Protein AF-0000000072273217 (afdb_homodimer)

Foldseek 3Di:
DPPPQPLVRLLVQLLVQQVVCLVVVHDDALCVSCVVSVHDSVVVCVNPVGDLRSCLCVLQVCLVVLVVQLCVQLVVDDALLVSLLSLLLSLLVVLLVDPCVSVVVVVVDPHDPVSVVSSVVSVVVSLVSNLVSLVRVVFPCSPVLSVVSVVLSVVSSVDDDDPVSSVVSSVVNSVSSVVRD/DPPDQPLVRLLVQLLVQQVVCLVVVHDGALCVSCVVSVHDSVVVCVNPVGDLRSCLCVLQVCLVVLVVQLCVQLVVDDALLVSLLSLLLSLLVVLLVDPCVSVVVVVVDPHDPVSVVSSVVSVVVSLVSNLVSLVRVVFPCSPVLSVVSVVLSVVSSVDPDDPVSSVVSSVVNSVSSVVRD

Secondary structure (DSSP, 8-state):
------HHHHHHHHHHHHHHHHHHTPPP-HHHHHHHHTS-HHHHTTT---HHHHHHHHHHTTHHHHHHHHHHHHHT-SSHHHHHHHHHHHHHHHHHHS--TTHHHHTTS---HHHHHHHHHHHHHHHHHHHHHHHHHT-TTHHHHHHHHHHHHHHHHTSPP-HHHHHHHHHHHHHHHHHT-/------HHHHHHHHHHHHHHHHHHTPPP-HHHHHHHHTS-HHHHTTT---HHHHHHHHHHTTHHHHHHHHHHHHHT-SSHHHHHHHHHHHHHHHHHHS--TTHHHHTTS---HHHHHHHHHHHHHHHHHHHHHHHHHT-TTHHHHHHHHHHHHHHHHTSPP-HHHHHHHHHHHHHHHHHT-

Organism: Corynebacterium diphtheriae (strain ATCC 700971 / NCTC 13129 / Biotype gravis) (NCBI:txid257309)

pLDDT: mean 91.71, std 9.84, range [43.28, 98.5]

InterPro domains:
  IPR009057 Homedomain-like superfamily [SSF46689] (4-74)

Radius of gyration: 24.14 Å; Cα contacts (8 Å, |Δi|>4): 331; chains: 2; bounding box: 71×62×54 Å

Solvent-accessible surface area (backbone atoms only — not comparable to full-atom values): 19964 Å² total; per-residue (Å²): 128,84,73,77,73,49,70,66,52,48,36,50,48,49,52,51,48,44,50,52,38,35,64,70,67,45,86,79,47,67,62,60,41,19,56,74,72,67,49,50,58,75,60,44,53,78,63,42,90,44,68,50,55,53,48,44,48,68,75,46,64,59,51,67,59,49,52,52,51,36,51,57,55,24,67,73,40,92,44,43,67,51,22,41,49,34,38,49,55,46,48,30,55,52,50,58,70,41,85,58,73,39,55,70,56,51,71,62,48,89,63,50,68,66,42,52,47,53,52,49,51,56,52,46,57,58,52,47,60,45,48,55,27,38,54,74,64,57,30,86,50,51,68,61,48,52,53,43,51,50,35,42,39,54,52,51,39,74,40,79,88,42,72,66,53,52,52,47,51,53,49,34,51,50,32,38,55,57,60,47,88,130,85,72,77,73,49,70,65,52,48,37,50,49,50,52,50,48,45,50,52,39,36,66,70,68,45,85,82,46,68,61,59,41,18,56,74,73,68,51,51,58,74,60,45,53,78,62,42,90,45,70,50,54,53,47,44,48,68,74,45,64,60,50,67,58,50,52,52,51,38,50,59,57,24,68,76,39,91,44,43,66,52,22,40,50,34,39,49,55,47,48,30,54,52,48,57,70,42,85,60,74,40,57,70,55,51,70,60,47,87,66,50,67,66,40,52,49,54,50,48,50,56,53,45,56,59,51,46,60,46,49,55,26,38,55,74,62,58,29,85,49,49,68,62,48,50,53,42,51,50,35,42,38,55,51,49,39,74,40,78,88,41,73,66,52,52,51,49,52,53,49,35,51,51,32,38,55,57,59,48,87

Structure (mmCIF, N/CA/C/O backbone):
data_AF-0000000072273217-model_v1
#
loop_
_entity.id
_entity.type
_entity.pdbx_description
1 polymer 'TetR-family transcriptional regulator'
#
loop_
_atom_site.group_PDB
_atom_site.id
_atom_site.type_symbol
_atom_site.label_atom_id
_atom_site.label_alt_id
_atom_site.label_comp_id
_atom_site.label_asym_id
_atom_site.label_entity_id
_atom_site.label_seq_id
_atom_site.pdbx_PDB_ins_code
_atom_site.Cartn_x
_atom_site.Cartn_y
_atom_site.Cartn_z
_atom_site.occupancy
_atom_site.B_iso_or_equiv
_atom_site.auth_seq_id
_atom_site.auth_comp_id
_atom_site.auth_asym_id
_atom_site.auth_atom_id
_atom_site.pdbx_PDB_model_num
ATOM 1 N N . MET A 1 1 ? 38.031 13.961 31.781 1 43.28 1 MET A N 1
ATOM 2 C CA . MET A 1 1 ? 37.656 14.898 30.719 1 43.28 1 MET A CA 1
ATOM 3 C C . MET A 1 1 ? 37 14.172 29.562 1 43.28 1 MET A C 1
ATOM 5 O O . MET A 1 1 ? 37.594 13.273 28.953 1 43.28 1 MET A O 1
ATOM 9 N N . SER A 1 2 ? 35.656 13.984 29.328 1 51.03 2 SER A N 1
ATOM 10 C CA . SER A 1 2 ? 34.969 13.086 28.406 1 51.03 2 SER A CA 1
ATOM 11 C C . SER A 1 2 ? 35.469 13.289 26.969 1 51.03 2 SER A C 1
ATOM 13 O O . SER A 1 2 ? 35.656 14.422 26.531 1 51.03 2 SER A O 1
ATOM 15 N N . GLN A 1 3 ? 36.344 12.531 26.406 1 53.66 3 GLN A N 1
ATOM 16 C CA . GLN A 1 3 ? 36.906 12.641 25.062 1 53.66 3 GLN A CA 1
ATOM 17 C C . GLN A 1 3 ? 35.875 13.203 24.094 1 53.66 3 GLN A C 1
ATOM 19 O O . GLN A 1 3 ? 34.719 12.805 24.109 1 53.66 3 GLN A O 1
ATOM 24 N N . PRO A 1 4 ? 36.25 14.305 23.5 1 61 4 PRO A N 1
ATOM 25 C CA . PRO A 1 4 ? 35.344 14.969 22.578 1 61 4 PRO A CA 1
ATOM 26 C C . PRO A 1 4 ? 34.781 14.023 21.531 1 61 4 PRO A C 1
ATOM 28 O O . PRO A 1 4 ? 35.469 13.102 21.078 1 61 4 PRO A O 1
ATOM 31 N N . GLU A 1 5 ? 33.562 13.812 21.531 1 74.31 5 GLU A N 1
ATOM 32 C CA . GLU A 1 5 ? 32.906 12.93 20.562 1 74.31 5 GLU A CA 1
ATOM 33 C C . GLU A 1 5 ? 33.312 13.281 19.125 1 74.31 5 GLU A C 1
ATOM 35 O O . GLU A 1 5 ? 33.312 14.461 18.766 1 74.31 5 GLU A O 1
ATOM 40 N N . SER A 1 6 ? 34 12.477 18.406 1 85.44 6 SER A N 1
ATOM 41 C CA . SER A 1 6 ? 34.344 12.617 16.984 1 85.44 6 SER A CA 1
ATOM 42 C C . SER A 1 6 ? 33.094 12.977 16.156 1 85.44 6 SER A C 1
ATOM 44 O O . SER A 1 6 ? 31.969 12.75 16.594 1 85.44 6 SER A O 1
ATOM 46 N N . PRO A 1 7 ? 33.344 13.766 15.117 1 89.06 7 PRO A N 1
ATOM 47 C CA . PRO A 1 7 ? 32.219 14.102 14.219 1 89.06 7 PRO A CA 1
ATOM 48 C C . PRO A 1 7 ? 31.391 12.883 13.828 1 89.06 7 PRO A C 1
ATOM 50 O O . PRO A 1 7 ? 30.172 12.977 13.719 1 89.06 7 PRO A O 1
ATOM 53 N N . GLU A 1 8 ? 32.062 11.852 13.68 1 90.38 8 GLU A N 1
ATOM 54 C CA . GLU A 1 8 ? 31.359 10.617 13.305 1 90.38 8 GLU A CA 1
ATOM 55 C C . GLU A 1 8 ? 30.469 10.125 14.438 1 90.38 8 GLU A C 1
ATOM 57 O O . GLU A 1 8 ? 29.375 9.617 14.195 1 90.38 8 GLU A O 1
ATOM 62 N N . GLN A 1 9 ? 30.922 10.289 15.523 1 91.31 9 GLN A N 1
ATOM 63 C CA . GLN A 1 9 ? 30.141 9.875 16.688 1 91.31 9 GLN A CA 1
ATOM 64 C C . GLN A 1 9 ? 28.891 10.742 16.844 1 91.31 9 GLN A C 1
ATOM 66 O O . GLN A 1 9 ? 27.812 10.234 17.172 1 91.31 9 GLN A O 1
ATOM 71 N N . ARG A 1 10 ? 29.078 11.953 16.578 1 92.94 10 ARG A N 1
ATOM 72 C CA . ARG A 1 10 ? 27.953 12.867 16.688 1 92.94 10 ARG A CA 1
ATOM 73 C C . ARG A 1 10 ? 26.906 12.562 15.625 1 92.94 10 ARG A C 1
ATOM 75 O O . ARG A 1 10 ? 25.703 12.555 15.906 1 92.94 10 ARG A O 1
ATOM 82 N N . ARG A 1 11 ? 27.438 12.367 14.453 1 95.75 11 ARG A N 1
ATOM 83 C CA . ARG A 1 11 ? 26.531 12.016 13.367 1 95.75 11 ARG A CA 1
ATOM 84 C C . ARG A 1 11 ? 25.75 10.75 13.703 1 95.75 11 ARG A C 1
ATOM 86 O O . ARG A 1 11 ? 24.531 10.688 13.5 1 95.75 11 ARG A O 1
ATOM 93 N N . THR A 1 12 ? 26.438 9.805 14.25 1 95.62 12 THR A N 1
ATOM 94 C CA . THR A 1 12 ? 25.812 8.547 14.641 1 95.62 12 THR A CA 1
ATOM 95 C C . THR A 1 12 ? 24.75 8.781 15.711 1 95.62 12 THR A C 1
ATOM 97 O O . THR A 1 12 ? 23.656 8.219 15.648 1 95.62 12 THR A O 1
ATOM 100 N N . ALA A 1 13 ? 25.047 9.594 16.594 1 96 13 ALA A N 1
ATOM 101 C CA . ALA A 1 13 ? 24.109 9.914 17.656 1 96 13 ALA A CA 1
ATOM 102 C C . ALA A 1 13 ? 22.859 10.609 17.109 1 96 13 ALA A C 1
ATOM 104 O O . ALA A 1 13 ? 21.75 10.328 17.531 1 96 13 ALA A O 1
ATOM 105 N N . ILE A 1 14 ? 23.109 11.469 16.203 1 97.25 14 ILE A N 1
ATOM 106 C CA . ILE A 1 14 ? 22.031 12.211 15.555 1 97.25 14 ILE A CA 1
ATOM 107 C C . ILE A 1 14 ? 21.094 11.242 14.828 1 97.25 14 ILE A C 1
ATOM 109 O O . ILE A 1 14 ? 19.875 11.289 15 1 97.25 14 ILE A O 1
ATOM 113 N N . LEU A 1 15 ? 21.641 10.383 14.086 1 96.38 15 LEU A N 1
ATOM 114 C CA . LEU A 1 15 ? 20.859 9.422 13.32 1 96.38 15 LEU A CA 1
ATOM 115 C C . LEU A 1 15 ? 20.125 8.461 14.242 1 96.38 15 LEU A C 1
ATOM 117 O O . LEU A 1 15 ? 18.953 8.133 13.992 1 96.38 15 LEU A O 1
ATOM 121 N N . ALA A 1 16 ? 20.781 8.07 15.297 1 95.81 16 ALA A N 1
ATOM 122 C CA . ALA A 1 16 ? 20.141 7.176 16.266 1 95.81 16 ALA A CA 1
ATOM 123 C C . ALA A 1 16 ? 18.969 7.859 16.953 1 95.81 16 ALA A C 1
ATOM 125 O O . ALA A 1 16 ? 17.922 7.246 17.141 1 95.81 16 ALA A O 1
ATOM 126 N N . THR A 1 17 ? 19.156 9.039 17.266 1 96.88 17 THR A N 1
ATOM 127 C CA . THR A 1 17 ? 18.094 9.828 17.891 1 96.88 17 THR A CA 1
ATOM 128 C C . THR A 1 17 ? 16.922 10.008 16.922 1 96.88 17 THR A C 1
ATOM 130 O O . THR A 1 17 ? 15.773 9.812 17.297 1 96.88 17 THR A O 1
ATOM 133 N N . ALA A 1 18 ? 17.25 10.43 15.695 1 94.5 18 ALA A N 1
ATOM 134 C CA . ALA A 1 18 ? 16.219 10.586 14.672 1 94.5 18 ALA A CA 1
ATOM 135 C C . ALA A 1 18 ? 15.414 9.305 14.5 1 94.5 18 ALA A C 1
ATOM 137 O O . ALA A 1 18 ? 14.18 9.336 14.414 1 94.5 18 ALA A O 1
ATOM 138 N N . GLU A 1 19 ? 16.047 8.211 14.469 1 91.62 19 GLU A N 1
ATOM 139 C CA . GLU A 1 19 ? 15.383 6.922 14.305 1 91.62 19 GLU A CA 1
ATOM 140 C C . GLU A 1 19 ? 14.453 6.625 15.477 1 91.62 19 GLU A C 1
ATOM 142 O O . GLU A 1 19 ? 13.344 6.125 15.281 1 91.62 19 GLU A O 1
ATOM 147 N N . ARG A 1 20 ? 14.914 6.891 16.641 1 91.88 20 ARG A N 1
ATOM 148 C CA . ARG A 1 20 ? 14.086 6.695 17.828 1 91.88 20 ARG A CA 1
ATOM 149 C C . ARG A 1 20 ? 12.82 7.535 17.75 1 91.88 20 ARG A C 1
ATOM 151 O O . ARG A 1 20 ? 11.727 7.055 18.062 1 91.88 20 ARG A O 1
ATOM 158 N N . ILE A 1 21 ? 12.969 8.742 17.328 1 90.69 21 ILE A N 1
ATOM 159 C CA . ILE A 1 21 ? 11.828 9.641 17.188 1 90.69 21 ILE A CA 1
ATOM 160 C C . ILE A 1 21 ? 10.844 9.086 16.156 1 90.69 21 ILE A C 1
ATOM 162 O O . ILE A 1 21 ? 9.641 9.023 16.422 1 90.69 21 ILE A O 1
ATOM 166 N N . LEU A 1 22 ? 11.367 8.68 15.094 1 87.44 22 LEU A N 1
ATOM 167 C CA . LEU A 1 22 ? 10.531 8.109 14.039 1 87.44 22 LEU A CA 1
ATOM 168 C C . LEU A 1 22 ? 9.789 6.875 14.547 1 87.44 22 LEU A C 1
ATOM 170 O O . LEU A 1 22 ? 8.594 6.711 14.273 1 87.44 22 LEU A O 1
ATOM 174 N N . ARG A 1 23 ? 10.398 6.09 15.297 1 85 23 ARG A N 1
ATOM 175 C CA . ARG A 1 23 ? 9.828 4.844 15.797 1 85 23 ARG A CA 1
ATOM 176 C C . ARG A 1 23 ? 8.734 5.117 16.828 1 85 23 ARG A C 1
ATOM 178 O O . ARG A 1 23 ? 7.82 4.309 17 1 85 23 ARG A O 1
ATOM 185 N N . SER A 1 24 ? 8.828 6.203 17.422 1 83.19 24 SER A N 1
ATOM 186 C CA . SER A 1 24 ? 7.824 6.562 18.406 1 83.19 24 SER A CA 1
ATOM 187 C C . SER A 1 24 ? 6.547 7.078 17.75 1 83.19 24 SER A C 1
ATOM 189 O O . SER A 1 24 ? 5.52 7.238 18.422 1 83.19 24 SER A O 1
ATOM 191 N N . GLY A 1 25 ? 6.676 7.367 16.469 1 78.06 25 GLY A N 1
ATOM 192 C CA . GLY A 1 25 ? 5.523 7.895 15.758 1 78.06 25 GLY A CA 1
ATOM 193 C C . GLY A 1 25 ? 5.402 9.406 15.859 1 78.06 25 GLY A C 1
ATOM 194 O O . GLY A 1 25 ? 4.449 9.992 15.344 1 78.06 25 GLY A O 1
ATOM 195 N N . SER A 1 26 ? 6.332 10.016 16.438 1 76.56 26 SER A N 1
ATOM 196 C CA . SER A 1 26 ? 6.336 11.469 16.578 1 76.56 26 SER A CA 1
ATOM 197 C C . SER A 1 26 ? 6.875 12.141 15.328 1 76.56 26 SER A C 1
ATOM 199 O O . SER A 1 26 ? 7.699 11.57 14.617 1 76.56 26 SER A O 1
ATOM 201 N N . PRO A 1 27 ? 6.324 13.281 15.062 1 80.12 27 PRO A N 1
ATOM 202 C CA . PRO A 1 27 ? 6.898 14.016 13.938 1 80.12 27 PRO A CA 1
ATOM 203 C C . PRO A 1 27 ? 8.391 14.305 14.117 1 80.12 27 PRO A C 1
ATOM 205 O O . PRO A 1 27 ? 8.812 14.75 15.188 1 80.12 27 PRO A O 1
ATOM 208 N N . LEU A 1 28 ? 9.047 14.016 13.117 1 90.06 28 LEU A N 1
ATOM 209 C CA . LEU A 1 28 ? 10.477 14.273 13.125 1 90.06 28 LEU A CA 1
ATOM 210 C C . LEU A 1 28 ? 10.773 15.695 12.664 1 90.06 28 LEU A C 1
ATOM 212 O O . LEU A 1 28 ? 10.375 16.094 11.57 1 90.06 28 LEU A O 1
ATOM 216 N N . THR A 1 29 ? 11.445 16.484 13.539 1 91.25 29 THR A N 1
ATOM 217 C CA . THR A 1 29 ? 11.961 17.781 13.164 1 91.25 29 THR A CA 1
ATOM 218 C C . THR A 1 29 ? 13.43 17.922 13.57 1 91.25 29 THR A C 1
ATOM 220 O O . THR A 1 29 ? 13.891 17.25 14.5 1 91.25 29 THR A O 1
ATOM 223 N N . LEU A 1 30 ? 14.07 18.828 12.828 1 94.81 30 LEU A N 1
ATOM 224 C CA . LEU A 1 30 ? 15.477 19.062 13.156 1 94.81 30 LEU A CA 1
ATOM 225 C C . LEU A 1 30 ? 15.617 19.641 14.555 1 94.81 30 LEU A C 1
ATOM 227 O O . LEU A 1 30 ? 16.578 19.328 15.266 1 94.81 30 LEU A O 1
ATOM 231 N N . GLY A 1 31 ? 14.711 20.438 14.898 1 95.69 31 GLY A N 1
ATOM 232 C CA . GLY A 1 31 ? 14.719 21.016 16.234 1 95.69 31 GLY A CA 1
ATOM 233 C C . GLY A 1 31 ? 14.617 19.969 17.328 1 95.69 31 GLY A C 1
ATOM 234 O O . GLY A 1 31 ? 15.359 20.016 18.312 1 95.69 31 GLY A O 1
ATOM 235 N N . LYS A 1 32 ? 13.75 19.031 17.188 1 95.75 32 LYS A N 1
ATOM 236 C CA . LYS A 1 32 ? 13.555 17.969 18.172 1 95.75 32 LYS A CA 1
ATOM 237 C C . LYS A 1 32 ? 14.797 17.078 18.266 1 95.75 32 LYS A C 1
ATOM 239 O O . LYS A 1 32 ? 15.203 16.688 19.359 1 95.75 32 LYS A O 1
ATOM 244 N N . VAL A 1 33 ? 15.375 16.797 17.172 1 97.12 33 VAL A N 1
ATOM 245 C CA . VAL A 1 33 ? 16.578 15.969 17.141 1 97.12 33 VAL A CA 1
ATOM 246 C C . VAL A 1 33 ? 17.719 16.688 17.875 1 97.12 33 VAL A C 1
ATOM 248 O O . VAL A 1 33 ? 18.375 16.094 18.734 1 97.12 33 VAL A O 1
ATOM 251 N N . ALA A 1 34 ? 17.938 17.938 17.547 1 97.31 34 ALA A N 1
ATOM 252 C CA . ALA A 1 34 ? 19 18.734 18.172 1 97.31 34 ALA A CA 1
ATOM 253 C C . ALA A 1 34 ? 18.828 18.781 19.688 1 97.31 34 ALA A C 1
ATOM 255 O O . ALA A 1 34 ? 19.781 18.562 20.438 1 97.31 34 ALA A O 1
ATOM 256 N N . GLN A 1 35 ? 17.641 18.984 20.078 1 96.94 35 GLN A N 1
ATOM 257 C CA . GLN A 1 35 ? 17.312 19.062 21.5 1 96.94 35 GLN A CA 1
ATOM 258 C C . GLN A 1 35 ? 17.641 17.75 22.219 1 96.94 35 GLN A C 1
ATOM 260 O O . GLN A 1 35 ? 18.266 17.766 23.281 1 96.94 35 GLN A O 1
ATOM 265 N N . GLU A 1 36 ? 17.328 16.703 21.703 1 96.25 36 GLU A N 1
ATOM 266 C CA . GLU A 1 36 ? 17.516 15.398 22.344 1 96.25 36 GLU A CA 1
ATOM 267 C C . GLU A 1 36 ? 18.984 15.008 22.359 1 96.25 36 GLU A C 1
ATOM 269 O O . GLU A 1 36 ? 19.438 14.32 23.281 1 96.25 36 GLU A O 1
ATOM 274 N N . VAL A 1 37 ? 19.672 15.344 21.312 1 96 37 VAL A N 1
ATOM 275 C CA . VAL A 1 37 ? 21.109 15.055 21.25 1 96 37 VAL A CA 1
ATOM 276 C C . VAL A 1 37 ? 21.859 16 22.172 1 96 37 VAL A C 1
ATOM 278 O O . VAL A 1 37 ? 22.953 15.672 22.656 1 96 37 VAL A O 1
ATOM 281 N N . GLY A 1 38 ? 21.344 17.156 22.406 1 96.19 38 GLY A N 1
ATOM 282 C CA . GLY A 1 38 ? 21.953 18.141 23.297 1 96.19 38 GLY A CA 1
ATOM 283 C C . GLY A 1 38 ? 22.844 19.125 22.562 1 96.19 38 GLY A C 1
ATOM 284 O O . GLY A 1 38 ? 23.906 19.516 23.062 1 96.19 38 GLY A O 1
ATOM 285 N N . ILE A 1 39 ? 22.484 19.484 21.391 1 96 39 ILE A N 1
ATOM 286 C CA . ILE A 1 39 ? 23.234 20.469 20.625 1 96 39 ILE A CA 1
ATOM 287 C C . ILE A 1 39 ? 22.266 21.484 20.016 1 96 39 ILE A C 1
ATOM 289 O O . ILE A 1 39 ? 21.047 21.328 20.125 1 96 39 ILE A O 1
ATOM 293 N N . SER A 1 40 ? 22.859 22.578 19.453 1 95.44 40 SER A N 1
ATOM 294 C CA . SER A 1 40 ? 22.031 23.562 18.781 1 95.44 40 SER A CA 1
ATOM 295 C C . SER A 1 40 ? 21.625 23.094 17.391 1 95.44 40 SER A C 1
ATOM 297 O O . SER A 1 40 ? 22.297 22.234 16.797 1 95.44 40 SER A O 1
ATOM 299 N N . ARG A 1 41 ? 20.531 23.609 16.906 1 94.69 41 ARG A N 1
ATOM 300 C CA . ARG A 1 41 ? 20.141 23.344 15.523 1 94.69 41 ARG A CA 1
ATOM 301 C C . ARG A 1 41 ? 21.234 23.734 14.539 1 94.69 41 ARG A C 1
ATOM 303 O O . ARG A 1 41 ? 21.484 23.031 13.555 1 94.69 41 ARG A O 1
ATOM 310 N N . THR A 1 42 ? 21.891 24.828 14.82 1 95.06 42 THR A N 1
ATOM 311 C CA . THR A 1 42 ? 22.969 25.312 13.977 1 95.06 42 THR A CA 1
ATOM 312 C C . THR A 1 42 ? 24.109 24.312 13.93 1 95.06 42 THR A C 1
ATOM 314 O O . THR A 1 42 ? 24.641 23.984 12.859 1 95.06 42 THR A O 1
ATOM 317 N N . ALA A 1 43 ? 24.453 23.781 15.023 1 95.25 43 ALA A N 1
ATOM 318 C CA . ALA A 1 43 ? 25.516 22.797 15.117 1 95.25 43 ALA A CA 1
ATOM 319 C C . ALA A 1 43 ? 25.141 21.516 14.391 1 95.25 43 ALA A C 1
ATOM 321 O O . ALA A 1 43 ? 25.984 20.828 13.828 1 95.25 43 ALA A O 1
ATOM 322 N N . LEU A 1 44 ? 23.828 21.156 14.422 1 96.56 44 LEU A N 1
ATOM 323 C CA . LEU A 1 44 ? 23.344 19.938 13.789 1 96.56 44 LEU A CA 1
ATOM 324 C C . LEU A 1 44 ? 23.672 19.922 12.297 1 96.56 44 LEU A C 1
ATOM 326 O O . LEU A 1 44 ? 24.031 18.875 11.742 1 96.56 44 LEU A O 1
ATOM 330 N N . TYR A 1 45 ? 23.75 21.062 11.734 1 95.81 45 TYR A N 1
ATOM 331 C CA . TYR A 1 45 ? 23.953 21.203 10.297 1 95.81 45 TYR A CA 1
ATOM 332 C C . TYR A 1 45 ? 25.406 20.922 9.938 1 95.81 45 TYR A C 1
ATOM 334 O O . TYR A 1 45 ? 25.734 20.734 8.758 1 95.81 45 TYR A O 1
ATOM 342 N N . ARG A 1 46 ? 26.234 20.828 10.867 1 95.81 46 ARG A N 1
ATOM 343 C CA . ARG A 1 46 ? 27.609 20.438 10.633 1 95.81 46 ARG A CA 1
ATOM 344 C C . ARG A 1 46 ? 27.719 18.938 10.383 1 95.81 46 ARG A C 1
ATOM 346 O O . ARG A 1 46 ? 28.703 18.469 9.805 1 95.81 46 ARG A O 1
ATOM 353 N N . TYR A 1 47 ? 26.688 18.281 10.812 1 96.31 47 TYR A N 1
ATOM 354 C CA . TYR A 1 47 ? 26.781 16.828 10.781 1 96.31 47 TYR A CA 1
ATOM 355 C C . TYR A 1 47 ? 25.812 16.234 9.781 1 96.31 47 TYR A C 1
ATOM 357 O O . TYR A 1 47 ? 26.031 15.133 9.258 1 96.31 47 TYR A O 1
ATOM 365 N N . VAL A 1 48 ? 24.688 16.891 9.562 1 96.62 48 VAL A N 1
ATOM 366 C CA . VAL A 1 48 ? 23.672 16.453 8.609 1 96.62 48 VAL A CA 1
ATOM 367 C C . VAL A 1 48 ? 23.125 17.656 7.844 1 96.62 48 VAL A C 1
ATOM 369 O O . VAL A 1 48 ? 22.969 18.734 8.406 1 96.62 48 VAL A O 1
ATOM 372 N N . SER A 1 49 ? 22.75 17.453 6.648 1 95.56 49 SER A N 1
ATOM 373 C CA . SER A 1 49 ? 22.344 18.547 5.773 1 95.56 49 SER A CA 1
ATOM 374 C C . SER A 1 49 ? 20.859 18.844 5.914 1 95.56 49 SER A C 1
ATOM 376 O O . SER A 1 49 ? 20.359 19.828 5.352 1 95.56 49 SER A O 1
ATOM 378 N N . GLY A 1 50 ? 20.125 17.953 6.668 1 94.75 50 GLY A N 1
ATOM 379 C CA . GLY A 1 50 ? 18.703 18.188 6.84 1 94.75 50 GLY A CA 1
ATOM 380 C C . GLY A 1 50 ? 17.906 16.906 6.98 1 94.75 50 GLY A C 1
ATOM 381 O O . GLY A 1 50 ? 18.469 15.82 7.113 1 94.75 50 GLY A O 1
ATOM 382 N N . ILE A 1 51 ? 16.656 17.125 6.887 1 93.38 51 ILE A N 1
ATOM 383 C CA . ILE A 1 51 ? 15.742 16 7.098 1 93.38 51 ILE A CA 1
ATOM 384 C C . ILE A 1 51 ? 15.914 14.977 5.977 1 93.38 51 ILE A C 1
ATOM 386 O O . ILE A 1 51 ? 15.898 13.773 6.227 1 93.38 51 ILE A O 1
ATOM 390 N N . ASP A 1 52 ? 16.094 15.414 4.754 1 94.5 52 ASP A N 1
ATOM 391 C CA . ASP A 1 52 ? 16.25 14.508 3.619 1 94.5 52 ASP A CA 1
ATOM 392 C C . ASP A 1 52 ? 17.438 13.562 3.832 1 94.5 52 ASP A C 1
ATOM 394 O O . ASP A 1 52 ? 17.297 12.352 3.633 1 94.5 52 ASP A O 1
ATOM 398 N N . GLU A 1 53 ? 18.438 14.086 4.184 1 95.56 53 GLU A N 1
ATOM 399 C CA . GLU A 1 53 ? 19.625 13.258 4.375 1 95.56 53 GLU A CA 1
ATOM 400 C C . GLU A 1 53 ? 19.422 12.242 5.5 1 95.56 53 GLU A C 1
ATOM 402 O O . GLU A 1 53 ? 19.828 11.086 5.379 1 95.56 53 GLU A O 1
ATOM 407 N N . ILE A 1 54 ? 18.844 12.734 6.555 1 95 54 ILE A N 1
ATOM 408 C CA . ILE A 1 54 ? 18.578 11.852 7.688 1 95 54 ILE A CA 1
ATOM 409 C C . ILE A 1 54 ? 17.703 10.688 7.242 1 95 54 ILE A C 1
ATOM 411 O O . ILE A 1 54 ? 18.031 9.523 7.473 1 95 54 ILE A O 1
ATOM 415 N N . ILE A 1 55 ? 16.656 10.977 6.555 1 92.56 55 ILE A N 1
ATOM 416 C CA . ILE A 1 55 ? 15.68 9.969 6.152 1 92.56 55 ILE A CA 1
ATOM 417 C C . ILE A 1 55 ? 16.297 9.031 5.117 1 92.56 55 ILE A C 1
ATOM 419 O O . ILE A 1 55 ? 16.141 7.812 5.211 1 92.56 55 ILE A O 1
ATOM 423 N N . GLU A 1 56 ? 16.922 9.594 4.145 1 93.19 56 GLU A N 1
ATOM 424 C CA . GLU A 1 56 ? 17.562 8.766 3.129 1 93.19 56 GLU A CA 1
ATOM 425 C C . GLU A 1 56 ? 18.531 7.773 3.762 1 93.19 56 GLU A C 1
ATOM 427 O O . GLU A 1 56 ? 18.562 6.598 3.395 1 93.19 56 GLU A O 1
ATOM 432 N N . THR A 1 57 ? 19.281 8.266 4.703 1 93.56 57 THR A N 1
ATOM 433 C CA . THR A 1 57 ? 20.266 7.426 5.375 1 93.56 57 THR A CA 1
ATOM 434 C C . THR A 1 57 ? 19.578 6.305 6.152 1 93.56 57 THR A C 1
ATOM 436 O O . THR A 1 57 ? 19.922 5.133 6 1 93.56 57 THR A O 1
ATOM 439 N N . LEU A 1 58 ? 18.609 6.645 6.926 1 91.44 58 LEU A N 1
ATOM 440 C CA . LEU A 1 58 ? 17.922 5.664 7.762 1 91.44 58 LEU A CA 1
ATOM 441 C C . LEU A 1 58 ? 17.141 4.676 6.902 1 91.44 58 LEU A C 1
ATOM 443 O O . LEU A 1 58 ? 17.125 3.477 7.195 1 91.44 58 LEU A O 1
ATOM 447 N N . ALA A 1 59 ? 16.531 5.133 5.82 1 89.38 59 ALA A N 1
ATOM 448 C CA . ALA A 1 59 ? 15.664 4.312 4.984 1 89.38 59 ALA A CA 1
ATOM 449 C C . ALA A 1 59 ? 16.469 3.344 4.129 1 89.38 59 ALA A C 1
ATOM 451 O O . ALA A 1 59 ? 15.945 2.324 3.674 1 89.38 59 ALA A O 1
ATOM 452 N N . THR A 1 60 ? 17.75 3.631 3.906 1 90.94 60 THR A N 1
ATOM 453 C CA . THR A 1 60 ? 18.484 2.828 2.943 1 90.94 60 THR A CA 1
ATOM 454 C C . THR A 1 60 ? 19.625 2.076 3.633 1 90.94 60 THR A C 1
ATOM 456 O O . THR A 1 60 ? 20.328 1.279 3.002 1 90.94 60 THR A O 1
ATOM 459 N N . LYS A 1 61 ? 19.797 2.258 4.852 1 89.62 61 LYS A N 1
ATOM 460 C CA . LYS A 1 61 ? 20.984 1.786 5.555 1 89.62 61 LYS A CA 1
ATOM 461 C C . LYS A 1 61 ? 21.078 0.264 5.516 1 89.62 61 LYS A C 1
ATOM 463 O O . LYS A 1 61 ? 22.188 -0.295 5.504 1 89.62 61 LYS A O 1
ATOM 468 N N . ASP A 1 62 ? 20.031 -0.471 5.438 1 90.38 62 ASP A N 1
ATOM 469 C CA . ASP A 1 62 ? 20.062 -1.928 5.539 1 90.38 62 ASP A CA 1
ATOM 470 C C . ASP A 1 62 ? 20.078 -2.572 4.156 1 90.38 62 ASP A C 1
ATOM 472 O O . ASP A 1 62 ? 20.266 -3.785 4.031 1 90.38 62 ASP A O 1
ATOM 476 N N . PHE A 1 63 ? 19.984 -1.865 3.053 1 92.31 63 PHE A N 1
ATOM 477 C CA . PHE A 1 63 ? 19.781 -2.422 1.72 1 92.31 63 PHE A CA 1
ATOM 478 C C . PHE A 1 63 ? 21.016 -3.188 1.265 1 92.31 63 PHE A C 1
ATOM 480 O O . PHE A 1 63 ? 20.906 -4.258 0.665 1 92.31 63 PHE A O 1
ATOM 487 N N . PRO A 1 64 ? 22.25 -2.693 1.613 1 93.75 64 PRO A N 1
ATOM 488 C CA . PRO A 1 64 ? 23.422 -3.484 1.21 1 93.75 64 PRO A CA 1
ATOM 489 C C . PRO A 1 64 ? 23.422 -4.883 1.822 1 93.75 64 PRO A C 1
ATOM 491 O O . PRO A 1 64 ? 23.703 -5.863 1.128 1 93.75 64 PRO A O 1
ATOM 494 N N . HIS A 1 65 ? 23.141 -4.957 3.031 1 93.75 65 HIS A N 1
ATOM 495 C CA . HIS A 1 65 ? 23.016 -6.258 3.686 1 93.75 65 HIS A CA 1
ATOM 496 C C . HIS A 1 65 ? 21.891 -7.078 3.084 1 93.75 65 HIS A C 1
ATOM 498 O O . HIS A 1 65 ? 22.031 -8.281 2.867 1 93.75 65 HIS A O 1
ATOM 504 N N . TRP A 1 66 ? 20.766 -6.469 2.77 1 94.56 66 TRP A N 1
ATOM 505 C CA . TRP A 1 66 ? 19.625 -7.133 2.158 1 94.56 66 TRP A CA 1
ATOM 506 C C . TRP A 1 66 ? 20.016 -7.77 0.827 1 94.56 66 TRP A C 1
ATOM 508 O O . TRP A 1 66 ? 19.719 -8.945 0.584 1 94.56 66 TRP A O 1
ATOM 518 N N . LEU A 1 67 ? 20.719 -7.016 0.063 1 96.62 67 LEU A N 1
ATOM 519 C CA . LEU A 1 67 ? 21.109 -7.496 -1.255 1 96.62 67 LEU A CA 1
ATOM 520 C C . LEU A 1 67 ? 22.062 -8.688 -1.135 1 96.62 67 LEU A C 1
ATOM 522 O O . LEU A 1 67 ? 21.922 -9.672 -1.862 1 96.62 67 LEU A O 1
ATOM 526 N N . THR A 1 68 ? 22.953 -8.547 -0.165 1 97.12 68 THR A N 1
ATOM 527 C CA . THR A 1 68 ? 23.906 -9.633 0.054 1 97.12 68 THR A CA 1
ATOM 528 C C . THR A 1 68 ? 23.172 -10.906 0.496 1 97.12 68 THR A C 1
ATOM 530 O O . THR A 1 68 ? 23.453 -11.992 -0.007 1 97.12 68 THR A O 1
ATOM 533 N N . SER A 1 69 ? 22.234 -10.734 1.376 1 97.06 69 SER A N 1
ATOM 534 C CA . SER A 1 69 ? 21.469 -11.867 1.863 1 97.06 69 SER A CA 1
ATOM 535 C C . SER A 1 69 ? 20.641 -12.5 0.741 1 97.06 69 SER A C 1
ATOM 537 O O . SER A 1 69 ? 20.609 -13.727 0.606 1 97.06 69 SER A O 1
ATOM 539 N N . LEU A 1 70 ? 20.031 -11.727 -0.095 1 97.81 70 LEU A N 1
ATOM 540 C CA . LEU A 1 70 ? 19.234 -12.211 -1.219 1 97.81 70 LEU A CA 1
ATOM 541 C C . LEU A 1 70 ? 20.109 -13 -2.199 1 97.81 70 LEU A C 1
ATOM 543 O O . LEU A 1 70 ? 19.734 -14.109 -2.6 1 97.81 70 LEU A O 1
ATOM 547 N N . ARG A 1 71 ? 21.234 -12.445 -2.51 1 97.88 71 ARG A N 1
ATOM 548 C CA . ARG A 1 71 ? 22.125 -13.109 -3.459 1 97.88 71 ARG A CA 1
ATOM 549 C C . ARG A 1 71 ? 22.594 -14.461 -2.924 1 97.88 71 ARG A C 1
ATOM 551 O O . ARG A 1 71 ? 22.641 -15.445 -3.67 1 97.88 71 ARG A O 1
ATOM 558 N N . SER A 1 72 ? 22.906 -14.438 -1.67 1 97.75 72 SER A N 1
ATOM 559 C CA . SER A 1 72 ? 23.328 -15.688 -1.043 1 97.75 72 SER A CA 1
ATOM 560 C C . SER A 1 72 ? 22.234 -16.734 -1.067 1 97.75 72 SER A C 1
ATOM 562 O O . SER A 1 72 ? 22.469 -17.891 -1.434 1 97.75 72 SER A O 1
ATOM 564 N N . ALA A 1 73 ? 21.016 -16.391 -0.719 1 97.56 73 ALA A N 1
ATOM 565 C CA . ALA A 1 73 ? 19.875 -17.297 -0.696 1 97.56 73 ALA A CA 1
ATOM 566 C C . ALA A 1 73 ? 19.562 -17.812 -2.096 1 97.56 73 ALA A C 1
ATOM 568 O O . ALA A 1 73 ? 19.234 -18.984 -2.271 1 97.56 73 ALA A O 1
ATOM 569 N N . MET A 1 74 ? 19.688 -16.984 -3.098 1 97.81 74 MET A N 1
ATOM 570 C CA . MET A 1 74 ? 19.344 -17.312 -4.477 1 97.81 74 MET A CA 1
ATOM 571 C C . MET A 1 74 ? 20.406 -18.203 -5.109 1 97.81 74 MET A C 1
ATOM 573 O O . MET A 1 74 ? 20.109 -19.062 -5.938 1 97.81 74 MET A O 1
ATOM 577 N N . ALA A 1 75 ? 21.656 -18 -4.727 1 95.88 75 ALA A N 1
ATOM 578 C CA . ALA A 1 75 ? 22.781 -18.719 -5.312 1 95.88 75 ALA A CA 1
ATOM 579 C C . ALA A 1 75 ? 22.656 -20.219 -5.094 1 95.88 75 ALA A C 1
ATOM 581 O O . ALA A 1 75 ? 23.141 -21.016 -5.898 1 95.88 75 ALA A O 1
ATOM 582 N N . ALA A 1 76 ? 21.922 -20.594 -4.184 1 90.94 76 ALA A N 1
ATOM 583 C CA . ALA A 1 76 ? 21.812 -22 -3.803 1 90.94 76 ALA A CA 1
ATOM 584 C C . ALA A 1 76 ? 20.797 -22.719 -4.676 1 90.94 76 ALA A C 1
ATOM 586 O O . ALA A 1 76 ? 20.766 -23.953 -4.723 1 90.94 76 ALA A O 1
ATOM 587 N N . ALA A 1 77 ? 19.984 -22.062 -5.395 1 96.31 77 ALA A N 1
ATOM 588 C CA . ALA A 1 77 ? 18.891 -22.656 -6.148 1 96.31 77 ALA A CA 1
ATOM 589 C C . ALA A 1 77 ? 19.297 -22.953 -7.586 1 96.31 77 ALA A C 1
ATOM 591 O O . ALA A 1 77 ? 19.96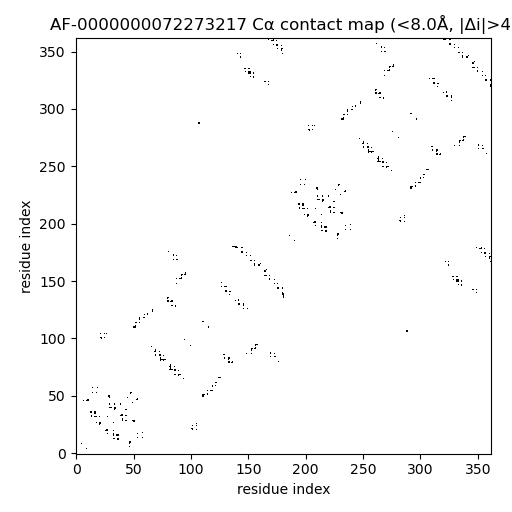9 -22.125 -8.219 1 96.31 77 ALA A O 1
ATOM 592 N N . PRO A 1 78 ? 18.922 -24.016 -8.188 1 96.12 78 PRO A N 1
ATOM 593 C CA . PRO A 1 78 ? 19.453 -24.469 -9.477 1 96.12 78 PRO A CA 1
ATOM 594 C C . PRO A 1 78 ? 18.688 -23.891 -10.672 1 96.12 78 PRO A C 1
ATOM 596 O O . PRO A 1 78 ? 19.203 -23.859 -11.789 1 96.12 78 PRO A O 1
ATOM 599 N N . THR A 1 79 ? 17.422 -23.562 -10.555 1 97.5 79 THR A N 1
ATOM 600 C CA . THR A 1 79 ? 16.625 -23.109 -11.688 1 97.5 79 THR A CA 1
ATOM 601 C C . THR A 1 79 ? 16.172 -21.656 -11.469 1 97.5 79 THR A C 1
ATOM 603 O O . THR A 1 79 ? 16.094 -21.188 -10.336 1 97.5 79 THR A O 1
ATOM 606 N N . PRO A 1 80 ? 15.883 -20.984 -12.508 1 97.44 80 PRO A N 1
ATOM 607 C CA . PRO A 1 80 ? 15.406 -19.609 -12.383 1 97.44 80 PRO A CA 1
ATOM 608 C C . PRO A 1 80 ? 14.148 -19.484 -11.523 1 97.44 80 PRO A C 1
ATOM 610 O O . PRO A 1 80 ? 14.031 -18.562 -10.727 1 97.44 80 PRO A O 1
ATOM 613 N N . LYS A 1 81 ? 13.25 -20.406 -11.664 1 97.56 81 LYS A N 1
ATOM 614 C CA . LYS A 1 81 ? 12.031 -20.375 -10.859 1 97.56 81 LYS A CA 1
ATOM 615 C C . LYS A 1 81 ? 12.352 -20.516 -9.375 1 97.56 81 LYS A C 1
ATOM 617 O O . LYS A 1 81 ? 11.812 -19.766 -8.547 1 97.56 81 LYS A O 1
ATOM 622 N N . GLN A 1 82 ? 13.188 -21.438 -9.094 1 97.88 82 GLN A N 1
ATOM 623 C CA . GLN A 1 82 ? 13.562 -21.656 -7.695 1 97.88 82 GLN A CA 1
ATOM 624 C C . GLN A 1 82 ? 14.297 -20.438 -7.137 1 97.88 82 GLN A C 1
ATOM 626 O O . GLN A 1 82 ? 14.109 -20.078 -5.973 1 97.88 82 GLN A O 1
ATOM 631 N N . ARG A 1 83 ? 15.109 -19.797 -7.941 1 98.44 83 ARG A N 1
ATOM 632 C CA . ARG A 1 83 ? 15.789 -18.594 -7.5 1 98.44 83 ARG A CA 1
ATOM 633 C C . ARG A 1 83 ? 14.797 -17.453 -7.266 1 98.44 83 ARG A C 1
ATOM 635 O O . ARG A 1 83 ? 14.922 -16.703 -6.293 1 98.44 83 ARG A O 1
ATOM 642 N N . ALA A 1 84 ? 13.812 -17.344 -8.133 1 98.19 84 ALA A N 1
ATOM 643 C CA . ALA A 1 84 ? 12.766 -16.344 -7.934 1 98.19 84 ALA A CA 1
ATOM 644 C C . ALA A 1 84 ? 12.016 -16.594 -6.629 1 98.19 84 ALA A C 1
ATOM 646 O O . ALA A 1 84 ? 11.719 -15.648 -5.89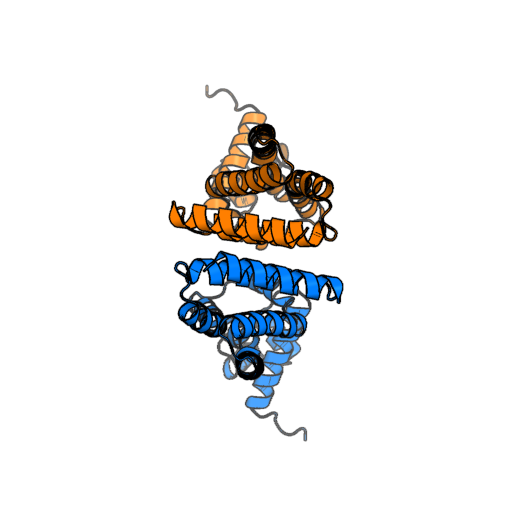1 1 98.19 84 ALA A O 1
ATOM 647 N N . LEU A 1 85 ? 11.742 -17.797 -6.363 1 98.19 85 LEU A N 1
ATOM 648 C CA . LEU A 1 85 ? 11.055 -18.156 -5.125 1 98.19 85 LEU A CA 1
ATOM 649 C C . LEU A 1 85 ? 11.938 -17.859 -3.914 1 98.19 85 LEU A C 1
ATOM 651 O O . LEU A 1 85 ? 11.453 -17.344 -2.898 1 98.19 85 LEU A O 1
ATOM 655 N N . CYS A 1 86 ? 13.188 -18.141 -4.016 1 98.25 86 CYS A N 1
ATOM 656 C CA . CYS A 1 86 ? 14.125 -17.828 -2.945 1 98.25 86 CYS A CA 1
ATOM 657 C C . CYS A 1 86 ? 14.188 -16.328 -2.682 1 98.25 86 CYS A C 1
ATOM 659 O O . CYS A 1 86 ? 14.258 -15.898 -1.53 1 98.25 86 CYS A O 1
ATOM 661 N N . TRP A 1 87 ? 14.188 -15.594 -3.75 1 98.5 87 TRP A N 1
ATOM 662 C CA . TRP A 1 87 ? 14.109 -14.141 -3.617 1 98.5 87 TRP A CA 1
ATOM 663 C C . TRP A 1 87 ? 12.914 -13.734 -2.756 1 98.5 87 TRP A C 1
ATOM 665 O O . TRP A 1 87 ? 13.07 -12.961 -1.804 1 98.5 87 TRP A O 1
ATOM 675 N N . ALA A 1 88 ? 1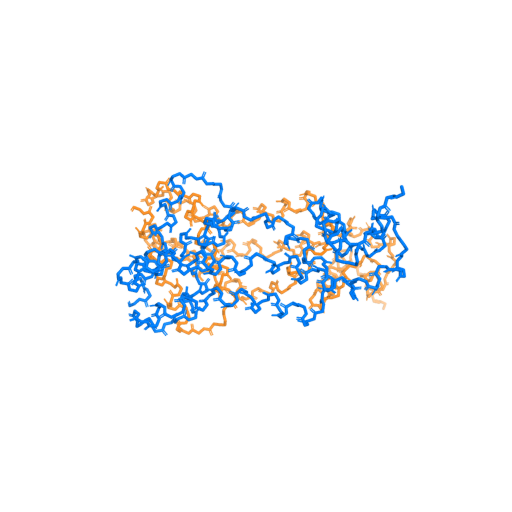1.781 -14.242 -3.039 1 98.38 88 ALA A N 1
ATOM 676 C CA . ALA A 1 88 ? 10.555 -13.875 -2.338 1 98.38 88 ALA A CA 1
ATOM 677 C C . ALA A 1 88 ? 10.617 -14.289 -0.869 1 98.38 88 ALA A C 1
ATOM 679 O O . ALA A 1 88 ? 10.336 -13.477 0.019 1 98.38 88 ALA A O 1
ATOM 680 N N . ILE A 1 89 ? 11.016 -15.469 -0.629 1 97.62 89 ILE A N 1
ATOM 681 C CA . ILE A 1 89 ? 11.055 -16.016 0.722 1 97.62 89 ILE A CA 1
ATOM 682 C C . ILE A 1 89 ? 12.039 -15.227 1.573 1 97.62 89 ILE A C 1
ATOM 684 O O . ILE A 1 89 ? 11.727 -14.82 2.695 1 97.62 89 ILE A O 1
ATOM 688 N N . GLU A 1 90 ? 13.203 -14.961 0.989 1 97.31 90 GLU A N 1
ATOM 689 C CA . GLU A 1 90 ? 14.211 -14.188 1.708 1 97.31 90 GLU A CA 1
ATOM 690 C C . GLU A 1 90 ? 13.758 -12.742 1.911 1 97.31 90 GLU A C 1
ATOM 692 O O . GLU A 1 90 ? 14.039 -12.141 2.953 1 97.31 90 GLU A O 1
ATOM 697 N N . SER A 1 91 ? 13.109 -12.172 0.946 1 96.69 91 SER A N 1
ATOM 698 C CA . SER A 1 91 ? 12.578 -10.82 1.083 1 96.69 91 SER A CA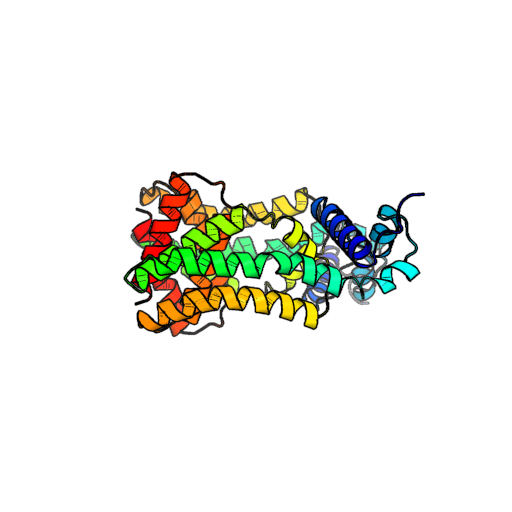 1
ATOM 699 C C . SER A 1 91 ? 11.578 -10.734 2.232 1 96.69 91 SER A C 1
ATOM 701 O O . SER A 1 91 ? 11.602 -9.773 3.006 1 96.69 91 SER A O 1
ATOM 703 N N . ILE A 1 92 ? 10.703 -11.695 2.342 1 96.62 92 ILE A N 1
ATOM 704 C CA . ILE A 1 92 ? 9.719 -11.734 3.42 1 96.62 92 ILE A CA 1
ATOM 705 C C . ILE A 1 92 ? 10.438 -11.82 4.766 1 96.62 92 ILE A C 1
ATOM 707 O O . ILE A 1 92 ? 10.117 -11.062 5.691 1 96.62 92 ILE A O 1
ATOM 711 N N . LYS A 1 93 ? 11.359 -12.719 4.836 1 95.62 93 LYS A N 1
ATOM 712 C CA . LYS A 1 93 ? 12.141 -12.898 6.059 1 95.62 93 LYS A CA 1
ATOM 713 C C . LYS A 1 93 ? 12.812 -11.594 6.473 1 95.62 93 LYS A C 1
ATOM 715 O O . LYS A 1 93 ? 12.672 -11.148 7.613 1 95.62 93 LYS A O 1
ATOM 720 N N . LEU A 1 94 ? 13.531 -10.961 5.578 1 94.25 94 LEU A N 1
ATOM 721 C CA . LEU A 1 94 ? 14.25 -9.719 5.848 1 94.25 94 LEU A CA 1
ATOM 722 C C . LEU A 1 94 ? 13.281 -8.594 6.18 1 94.25 94 LEU A C 1
ATOM 724 O O . LEU A 1 94 ? 13.539 -7.785 7.078 1 94.25 94 LEU A O 1
ATOM 728 N N . GLY A 1 95 ? 12.219 -8.508 5.43 1 92.31 95 GLY A N 1
ATOM 729 C CA . GLY A 1 95 ? 11.203 -7.496 5.688 1 92.31 95 GLY A CA 1
ATOM 730 C C . GLY A 1 95 ? 10.609 -7.59 7.082 1 92.31 95 GLY A C 1
ATOM 731 O O . GLY A 1 95 ? 10.344 -6.57 7.719 1 92.31 95 GLY A O 1
ATOM 732 N N . ARG A 1 96 ? 10.352 -8.758 7.559 1 91.69 96 ARG A N 1
ATOM 733 C CA . ARG A 1 96 ? 9.789 -8.984 8.883 1 91.69 96 ARG A CA 1
ATOM 734 C C . ARG A 1 96 ? 10.805 -8.656 9.977 1 91.69 96 ARG A C 1
ATOM 736 O O . ARG A 1 96 ? 10.422 -8.281 11.086 1 91.69 96 ARG A O 1
ATOM 743 N N . GLU A 1 97 ? 12 -8.758 9.672 1 88.69 97 GLU A N 1
ATOM 744 C CA . GLU A 1 97 ? 13.07 -8.477 10.633 1 88.69 97 GLU A CA 1
ATOM 745 C C . GLU A 1 97 ? 13.344 -6.98 10.727 1 88.69 97 GLU A C 1
ATOM 747 O O . GLU A 1 97 ? 13.945 -6.516 11.695 1 88.69 97 GLU A O 1
ATOM 752 N N . THR A 1 98 ? 13.047 -6.41 9.648 1 80.69 98 THR A N 1
ATOM 753 C CA . THR A 1 98 ? 13.297 -4.973 9.609 1 80.69 98 THR A CA 1
ATOM 754 C C . THR A 1 98 ? 12.102 -4.195 10.141 1 80.69 98 THR A C 1
ATOM 756 O O . THR A 1 98 ? 10.953 -4.539 9.859 1 80.69 98 THR A O 1
ATOM 759 N N . ASP A 1 99 ? 12.289 -3.426 11.07 1 70.56 99 ASP A N 1
ATOM 760 C CA . ASP A 1 99 ? 11.219 -2.578 11.586 1 70.56 99 ASP A CA 1
ATOM 761 C C . ASP A 1 99 ? 10.836 -1.497 10.578 1 70.56 99 ASP A C 1
ATOM 763 O O . ASP A 1 99 ? 11.523 -0.482 10.461 1 70.56 99 ASP A O 1
ATOM 767 N N . HIS A 1 100 ? 9.859 -1.782 9.742 1 66.81 100 HIS A N 1
ATOM 768 C CA . HIS A 1 100 ? 9.383 -0.821 8.758 1 66.81 100 HIS A CA 1
ATOM 769 C C . HIS A 1 100 ? 8.266 0.048 9.328 1 66.81 100 HIS A C 1
ATOM 771 O O . HIS A 1 100 ? 7.652 0.83 8.594 1 66.81 100 HIS A O 1
ATOM 777 N N . ALA A 1 101 ? 8.078 -0.121 10.555 1 62.22 101 ALA A N 1
ATOM 778 C CA . ALA A 1 101 ? 6.941 0.578 11.156 1 62.22 101 ALA A CA 1
ATOM 779 C C . ALA A 1 101 ? 7.055 2.086 10.945 1 62.22 101 ALA A C 1
ATOM 781 O O . ALA A 1 101 ? 6.039 2.781 10.836 1 62.22 101 ALA A O 1
ATOM 782 N N . TRP A 1 102 ? 8.242 2.564 10.867 1 68.38 102 TRP A N 1
ATOM 783 C CA . TRP A 1 102 ? 8.344 4.016 10.758 1 68.38 102 TRP A CA 1
ATOM 784 C C . TRP A 1 102 ? 8.141 4.465 9.312 1 68.38 102 TRP A C 1
ATOM 786 O O . TRP A 1 102 ? 7.949 5.656 9.047 1 68.38 102 TRP A O 1
ATOM 796 N N . LEU A 1 103 ? 8.047 3.537 8.336 1 65.56 103 LEU A N 1
ATOM 797 C CA . LEU A 1 103 ? 7.852 3.922 6.945 1 65.56 103 LEU A CA 1
ATOM 798 C C . LEU A 1 103 ? 6.488 4.57 6.742 1 65.56 103 LEU A C 1
ATOM 800 O O . LEU A 1 103 ? 6.344 5.488 5.934 1 65.56 103 LEU A O 1
ATOM 804 N N . ALA A 1 104 ? 5.535 4.199 7.535 1 62.09 104 ALA A N 1
ATOM 805 C CA . ALA A 1 104 ? 4.219 4.832 7.461 1 62.09 104 ALA A CA 1
ATOM 806 C C . ALA A 1 104 ? 4.301 6.312 7.82 1 62.09 104 ALA A C 1
ATOM 808 O O . ALA A 1 104 ? 3.543 7.129 7.297 1 62.09 104 ALA A O 1
ATOM 809 N N . THR A 1 105 ? 5.273 6.707 8.586 1 64.19 105 THR A N 1
ATOM 810 C CA . THR A 1 105 ? 5.48 8.086 9.016 1 64.19 105 THR A CA 1
ATOM 811 C C . THR A 1 105 ? 6.145 8.906 7.914 1 64.19 105 THR A C 1
ATOM 813 O O . THR A 1 105 ? 5.953 10.117 7.832 1 64.19 105 THR A O 1
ATOM 816 N N . LEU A 1 106 ? 6.77 8.188 6.988 1 71.31 106 LEU A N 1
ATOM 817 C CA . LEU A 1 106 ? 7.484 8.867 5.918 1 71.31 106 LEU A CA 1
ATOM 818 C C . LEU A 1 106 ? 6.516 9.602 4.996 1 71.31 106 LEU A C 1
ATOM 820 O O . LEU A 1 106 ? 6.844 10.656 4.457 1 71.31 106 LEU A O 1
ATOM 824 N N . SER A 1 107 ? 5.336 9.062 4.953 1 64.69 107 SER A N 1
ATOM 825 C CA . SER A 1 107 ? 4.344 9.664 4.07 1 64.69 107 SER A CA 1
ATOM 826 C C . SER A 1 107 ? 3.922 11.039 4.566 1 64.69 107 SER A C 1
ATOM 828 O O . SER A 1 107 ? 3.432 11.859 3.787 1 64.69 107 SER A O 1
ATOM 830 N N . SER A 1 108 ? 4.195 11.258 5.789 1 65.12 108 SER A N 1
ATOM 831 C CA . SER A 1 108 ? 3.811 12.539 6.379 1 65.12 108 SER A CA 1
ATOM 832 C C . SER A 1 108 ? 4.91 13.578 6.207 1 65.12 108 SER A C 1
ATOM 834 O O . SER A 1 108 ? 4.695 14.766 6.465 1 65.12 108 SER A O 1
ATOM 836 N N . LEU A 1 109 ? 5.957 13.109 5.77 1 74 109 LEU A N 1
ATOM 837 C CA . LEU A 1 109 ? 7.09 14.008 5.613 1 74 109 LEU A CA 1
ATOM 838 C C . LEU A 1 109 ? 7.133 14.586 4.203 1 74 109 LEU A C 1
ATOM 840 O O . LEU A 1 109 ? 6.754 13.922 3.242 1 74 109 LEU A O 1
ATOM 844 N N . ASN A 1 110 ? 7.43 15.82 4.145 1 77.75 110 ASN A N 1
ATOM 845 C CA . ASN A 1 110 ? 7.621 16.469 2.855 1 77.75 110 ASN A CA 1
ATOM 846 C C . ASN A 1 110 ? 9.039 16.266 2.328 1 77.75 110 ASN A C 1
ATOM 848 O O . ASN A 1 110 ? 9.82 17.219 2.26 1 77.75 110 ASN A O 1
ATOM 852 N N . LEU A 1 111 ? 9.211 15.133 1.896 1 86.69 111 LEU A N 1
ATOM 853 C CA . LEU A 1 111 ? 10.531 14.82 1.355 1 86.69 111 LEU A CA 1
ATOM 854 C C . LEU A 1 111 ? 10.672 15.344 -0.069 1 86.69 111 LEU A C 1
ATOM 856 O O . LEU A 1 111 ? 9.695 15.375 -0.823 1 86.69 111 LEU A O 1
ATOM 860 N N . SER A 1 112 ? 11.898 15.766 -0.349 1 89.44 112 SER A N 1
ATOM 861 C CA . SER A 1 112 ? 12.18 16.188 -1.72 1 89.44 112 SER A CA 1
ATOM 862 C C . SER A 1 112 ? 12.039 15.016 -2.691 1 89.44 112 SER A C 1
ATOM 864 O O . SER A 1 112 ? 12.117 13.852 -2.289 1 89.44 112 SER A O 1
ATOM 866 N N . GLU A 1 113 ? 11.836 15.391 -3.926 1 90.12 113 GLU A N 1
ATOM 867 C CA . GLU A 1 113 ? 11.766 14.375 -4.969 1 90.12 113 GLU A CA 1
ATOM 868 C C . GLU A 1 113 ? 13.078 13.586 -5.07 1 90.12 113 GLU A C 1
ATOM 870 O O . GLU A 1 113 ? 13.062 12.383 -5.309 1 90.12 113 GLU A O 1
ATOM 875 N N . ASN A 1 114 ? 14.086 14.266 -4.895 1 92.94 114 ASN A N 1
ATOM 876 C CA . ASN A 1 114 ? 15.391 13.617 -4.945 1 92.94 114 ASN A CA 1
ATOM 877 C C . ASN A 1 114 ? 15.531 12.555 -3.863 1 92.94 114 ASN A C 1
ATOM 879 O O . ASN A 1 114 ? 16.016 11.453 -4.125 1 92.94 114 ASN A O 1
ATOM 883 N N . CYS A 1 115 ? 15.148 12.883 -2.736 1 93.19 115 CYS A N 1
ATOM 884 C CA . CYS A 1 115 ? 15.203 11.93 -1.631 1 93.19 115 CYS A CA 1
ATOM 885 C C . CYS A 1 115 ? 14.297 10.734 -1.896 1 93.19 115 CYS A C 1
ATOM 887 O O . CYS A 1 115 ? 14.711 9.586 -1.732 1 93.19 115 CYS A O 1
ATOM 889 N N . ARG A 1 116 ? 13.148 11.016 -2.393 1 89.69 116 ARG A N 1
ATOM 890 C CA . ARG A 1 116 ? 12.211 9.945 -2.723 1 89.69 116 ARG A CA 1
ATOM 891 C C . ARG A 1 116 ? 12.789 9.023 -3.795 1 89.69 116 ARG A C 1
ATOM 893 O O . ARG A 1 116 ? 12.68 7.801 -3.693 1 89.69 116 ARG A O 1
ATOM 900 N N . ASN A 1 117 ? 13.414 9.555 -4.715 1 92.94 117 ASN A N 1
ATOM 901 C CA . ASN A 1 117 ? 13.992 8.781 -5.805 1 92.94 117 ASN A CA 1
ATOM 902 C C . ASN A 1 117 ? 15.164 7.93 -5.328 1 92.94 117 ASN A C 1
ATOM 904 O O . ASN A 1 117 ? 15.344 6.801 -5.789 1 92.94 117 ASN A O 1
ATOM 908 N N . ALA A 1 118 ? 15.844 8.516 -4.449 1 92.31 118 ALA A N 1
ATOM 909 C CA . ALA A 1 118 ? 16.984 7.77 -3.914 1 92.31 118 ALA A CA 1
ATOM 910 C C . ALA A 1 118 ? 16.516 6.535 -3.146 1 92.31 118 ALA A C 1
ATOM 912 O O . ALA A 1 118 ? 17.078 5.449 -3.301 1 92.31 118 ALA A O 1
ATOM 913 N N . ILE A 1 119 ? 15.539 6.703 -2.381 1 90.5 119 ILE A N 1
ATOM 914 C CA . ILE A 1 119 ? 14.977 5.594 -1.616 1 90.5 119 ILE A CA 1
ATOM 915 C C . ILE A 1 119 ? 14.383 4.559 -2.568 1 90.5 119 ILE A C 1
ATOM 917 O O . ILE A 1 119 ? 14.641 3.357 -2.428 1 90.5 119 ILE A O 1
ATOM 921 N N . ALA A 1 120 ? 13.734 5.027 -3.59 1 90.81 120 ALA A N 1
ATOM 922 C CA . ALA A 1 120 ? 13.125 4.148 -4.578 1 90.81 120 ALA A CA 1
ATOM 923 C C . ALA A 1 120 ? 14.18 3.367 -5.352 1 90.81 120 ALA A C 1
ATOM 925 O O . ALA A 1 120 ? 13.977 2.199 -5.691 1 90.81 120 ALA A O 1
ATOM 926 N N . SER A 1 121 ? 15.242 4.051 -5.609 1 94.31 121 SER A N 1
ATOM 927 C CA . SER A 1 121 ? 16.328 3.426 -6.352 1 94.31 121 SER A CA 1
ATOM 928 C C . SER A 1 121 ? 16.891 2.215 -5.613 1 94.31 121 SER A C 1
ATOM 930 O O . SER A 1 121 ? 17.219 1.202 -6.23 1 94.31 121 SER A O 1
ATOM 932 N N . GLU A 1 122 ? 16.953 2.297 -4.348 1 92 122 GLU A N 1
ATOM 933 C CA . GLU A 1 122 ? 17.438 1.172 -3.557 1 92 122 GLU A CA 1
ATOM 934 C C . GLU A 1 122 ? 16.469 -0.004 -3.613 1 92 122 GLU A C 1
ATOM 936 O O . GLU A 1 122 ? 16.891 -1.155 -3.758 1 92 122 GLU A O 1
ATOM 941 N N . HIS A 1 123 ? 15.25 0.237 -3.584 1 89.75 123 HIS A N 1
ATOM 942 C CA . HIS A 1 123 ? 14.258 -0.82 -3.729 1 89.75 123 HIS A CA 1
ATOM 943 C C . HIS A 1 123 ? 14.312 -1.449 -5.117 1 89.75 123 HIS A C 1
ATOM 945 O O . HIS A 1 123 ? 14.109 -2.656 -5.266 1 89.75 123 HIS A O 1
ATOM 951 N N . SER A 1 124 ? 14.609 -0.622 -6.039 1 94.75 124 SER A N 1
ATOM 952 C CA . SER A 1 124 ? 14.672 -1.108 -7.41 1 94.75 124 SER A CA 1
ATOM 953 C C . SER A 1 124 ? 15.797 -2.127 -7.586 1 94.75 124 SER A C 1
ATOM 955 O O . SER A 1 124 ? 15.68 -3.055 -8.391 1 94.75 124 SER A O 1
ATOM 957 N N . LYS A 1 125 ? 16.844 -1.949 -6.848 1 96.25 125 LYS A N 1
ATOM 958 C CA . LYS A 1 125 ? 17.938 -2.91 -6.91 1 96.25 125 LYS A CA 1
ATOM 959 C C . LYS A 1 125 ? 17.484 -4.289 -6.438 1 96.25 125 LYS A C 1
ATOM 961 O O . LYS A 1 125 ? 17.938 -5.309 -6.973 1 96.25 125 LYS A O 1
ATOM 966 N N . ILE A 1 126 ? 16.656 -4.27 -5.477 1 96.25 126 ILE A N 1
ATOM 967 C CA . ILE A 1 126 ? 16.094 -5.52 -4.973 1 96.25 126 ILE A CA 1
ATOM 968 C C . ILE A 1 126 ? 15.227 -6.168 -6.051 1 96.25 126 ILE A C 1
ATOM 970 O O . ILE A 1 126 ? 15.383 -7.352 -6.355 1 96.25 126 ILE A O 1
ATOM 974 N N . ASP A 1 127 ? 14.398 -5.406 -6.637 1 97.5 127 ASP A N 1
ATOM 975 C CA . ASP A 1 127 ? 13.492 -5.898 -7.672 1 97.5 127 ASP A CA 1
ATOM 976 C C . ASP A 1 127 ? 14.273 -6.41 -8.883 1 97.5 127 ASP A C 1
ATOM 978 O O . ASP A 1 127 ? 13.836 -7.344 -9.562 1 97.5 127 ASP A O 1
ATOM 982 N N . GLN A 1 128 ? 15.414 -5.801 -9.125 1 97.88 128 GLN A N 1
ATOM 983 C CA . GLN A 1 128 ? 16.234 -6.176 -10.281 1 97.88 128 GLN A CA 1
ATOM 984 C C . GLN A 1 128 ? 16.656 -7.637 -10.195 1 97.88 128 GLN A C 1
ATOM 986 O O . GLN A 1 128 ? 16.766 -8.32 -11.219 1 97.88 128 GLN A O 1
ATOM 991 N N . LEU A 1 129 ? 16.953 -8.102 -9.047 1 98.19 129 LEU A N 1
ATOM 992 C CA . LEU A 1 129 ? 17.312 -9.5 -8.883 1 98.19 129 LEU A CA 1
ATOM 993 C C . LEU A 1 129 ? 16.203 -10.422 -9.352 1 98.19 129 LEU A C 1
ATOM 995 O O . LEU A 1 129 ? 16.453 -11.438 -10.008 1 98.19 129 LEU A O 1
ATOM 999 N N . LEU A 1 130 ? 14.969 -10.078 -9.062 1 98.25 130 LEU A N 1
ATOM 1000 C CA . LEU A 1 130 ? 13.82 -10.859 -9.492 1 98.25 130 LEU A CA 1
ATOM 1001 C C . LEU A 1 130 ? 13.617 -10.75 -11 1 98.25 130 LEU A C 1
ATOM 1003 O O . LEU A 1 130 ? 13.32 -11.742 -11.664 1 98.25 130 LEU A O 1
ATOM 1007 N N . ARG A 1 131 ? 13.852 -9.609 -11.57 1 98.19 131 ARG A N 1
ATOM 1008 C CA . ARG A 1 131 ? 13.703 -9.367 -13 1 98.19 131 ARG A CA 1
ATOM 1009 C C . ARG A 1 131 ? 14.594 -10.297 -13.812 1 98.19 131 ARG A C 1
ATOM 1011 O O . ARG A 1 131 ? 14.164 -10.844 -14.828 1 98.19 131 ARG A O 1
ATOM 1018 N N . VAL A 1 132 ? 15.766 -10.406 -13.32 1 97.94 132 VAL A N 1
ATOM 1019 C CA . VAL A 1 132 ? 16.75 -11.227 -14.016 1 97.94 132 VAL A CA 1
ATOM 1020 C C . VAL A 1 132 ? 16.25 -12.672 -14.086 1 97.94 132 VAL A C 1
ATOM 1022 O O . VAL A 1 132 ? 16.312 -13.312 -15.141 1 97.94 132 VAL A O 1
ATOM 1025 N N . GLU A 1 133 ? 15.766 -13.195 -12.992 1 98.19 133 GLU A N 1
ATOM 1026 C CA . GLU A 1 133 ? 15.297 -14.578 -12.953 1 98.19 133 GLU A CA 1
ATOM 1027 C C . GLU A 1 133 ? 14.055 -14.766 -13.812 1 98.19 133 GLU A C 1
ATOM 1029 O O . GLU A 1 133 ? 13.914 -15.781 -14.5 1 98.19 133 GLU A O 1
ATOM 1034 N N . LEU A 1 134 ? 13.188 -13.82 -13.812 1 98.06 134 LEU A N 1
ATOM 1035 C CA . LEU A 1 134 ? 11.977 -13.898 -14.625 1 98.06 134 LEU A CA 1
ATOM 1036 C C . LEU A 1 134 ? 12.305 -13.844 -16.109 1 98.06 134 LEU A C 1
ATOM 1038 O O . LEU A 1 134 ? 11.664 -14.508 -16.922 1 98.06 134 LEU A O 1
ATOM 1042 N N . ALA A 1 135 ? 13.312 -13.008 -16.422 1 97.69 135 ALA A N 1
ATOM 1043 C CA . ALA A 1 135 ? 13.773 -12.961 -17.812 1 97.69 135 ALA A CA 1
ATOM 1044 C C . ALA A 1 135 ? 14.297 -14.328 -18.266 1 97.69 135 ALA A C 1
ATOM 1046 O O . ALA A 1 135 ? 14.016 -14.766 -19.375 1 97.69 135 ALA A O 1
ATOM 1047 N N . GLN A 1 136 ? 15.023 -14.969 -17.422 1 97.25 136 GLN A N 1
ATOM 1048 C CA . GLN A 1 136 ? 15.562 -16.297 -17.734 1 97.25 136 GLN A CA 1
ATOM 1049 C C . GLN A 1 136 ? 14.445 -17.312 -17.906 1 97.25 136 GLN A C 1
ATOM 1051 O O . GLN A 1 136 ? 14.57 -18.25 -18.703 1 97.25 136 GLN A O 1
ATOM 1056 N N . LEU A 1 137 ? 13.305 -17.125 -17.203 1 96.88 137 LEU A N 1
ATOM 1057 C CA . LEU A 1 137 ? 12.156 -18 -17.297 1 96.88 137 LEU A CA 1
ATOM 1058 C C . LEU A 1 137 ? 11.391 -17.766 -18.594 1 96.88 137 LEU A C 1
ATOM 1060 O O . LEU A 1 137 ? 10.57 -18.594 -19 1 96.88 137 LEU A O 1
ATOM 1064 N N . GLY A 1 138 ? 11.641 -16.594 -19.219 1 95.31 138 GLY A N 1
ATOM 1065 C CA . GLY A 1 138 ? 10.977 -16.25 -20.469 1 95.31 138 GLY A CA 1
ATOM 1066 C C . GLY A 1 138 ? 9.586 -15.664 -20.266 1 95.31 138 GLY A C 1
ATOM 1067 O O . GLY A 1 138 ? 8.742 -15.758 -21.156 1 95.31 138 GLY A O 1
ATOM 1068 N N . THR A 1 139 ? 9.305 -15.062 -19.141 1 93.31 139 THR A N 1
ATOM 1069 C CA . THR A 1 139 ? 8.016 -14.438 -18.859 1 93.31 139 THR A CA 1
ATOM 1070 C C . THR A 1 139 ? 7.773 -13.25 -19.781 1 93.31 139 THR A C 1
ATOM 1072 O O . THR A 1 139 ? 8.633 -12.367 -19.906 1 93.31 139 THR A O 1
ATOM 1075 N N . PRO A 1 140 ? 6.668 -13.188 -20.484 1 94.5 140 PRO A N 1
ATOM 1076 C CA . PRO A 1 140 ? 6.406 -12.062 -21.391 1 94.5 140 PRO A CA 1
ATOM 1077 C C . PRO A 1 140 ? 6.113 -10.766 -20.641 1 94.5 140 PRO A C 1
ATOM 1079 O O . PRO A 1 140 ? 6.309 -9.672 -21.172 1 94.5 140 PRO A O 1
ATOM 1082 N N . HIS A 1 141 ? 5.668 -10.867 -19.406 1 95.69 141 HIS A N 1
ATOM 1083 C CA . HIS A 1 141 ? 5.25 -9.688 -18.656 1 95.69 141 HIS A CA 1
ATOM 1084 C C . HIS A 1 141 ? 6.09 -9.531 -17.391 1 95.69 141 HIS A C 1
ATOM 1086 O O . HIS A 1 141 ? 5.551 -9.539 -16.281 1 95.69 141 HIS A O 1
ATOM 1092 N N . ILE A 1 142 ? 7.32 -9.234 -17.609 1 97.62 142 ILE A N 1
ATOM 1093 C CA . ILE A 1 142 ? 8.281 -9.211 -16.516 1 97.62 142 ILE A CA 1
ATOM 1094 C C . ILE A 1 142 ? 7.859 -8.156 -15.492 1 97.62 142 ILE A C 1
ATOM 1096 O O . ILE A 1 142 ? 7.73 -8.453 -14.305 1 97.62 142 ILE A O 1
ATOM 1100 N N . GLU A 1 143 ? 7.496 -6.938 -15.93 1 96.62 143 GLU A N 1
ATOM 1101 C CA . GLU A 1 143 ? 7.207 -5.84 -15.008 1 96.62 143 GLU A CA 1
ATOM 1102 C C . GLU A 1 143 ? 5.906 -6.09 -14.25 1 96.62 143 GLU A C 1
ATOM 1104 O O . GLU A 1 143 ? 5.809 -5.789 -13.055 1 96.62 143 GLU A O 1
ATOM 1109 N N . LEU A 1 144 ? 4.914 -6.652 -14.883 1 97.75 144 LEU A N 1
ATOM 1110 C CA . LEU A 1 144 ? 3.67 -6.992 -14.203 1 97.75 144 LEU A CA 1
ATOM 1111 C C . LEU A 1 144 ? 3.908 -8.062 -13.141 1 97.75 144 LEU A C 1
ATOM 1113 O O . LEU A 1 144 ? 3.365 -7.98 -12.039 1 97.75 144 LEU A O 1
ATOM 1117 N N . THR A 1 145 ? 4.746 -9 -13.523 1 98.19 145 THR A N 1
ATOM 1118 C CA . THR A 1 145 ? 5.023 -10.086 -12.594 1 98.19 145 THR A CA 1
ATOM 1119 C C . THR A 1 145 ? 5.816 -9.586 -11.391 1 98.19 145 THR A C 1
ATOM 1121 O O . THR A 1 145 ? 5.527 -9.953 -10.25 1 98.19 145 THR A O 1
ATOM 1124 N N . VAL A 1 146 ? 6.777 -8.727 -11.648 1 98.06 146 VAL A N 1
ATOM 1125 C CA . VAL A 1 146 ? 7.551 -8.148 -10.562 1 98.06 146 VAL A CA 1
ATOM 1126 C C . VAL A 1 146 ? 6.621 -7.387 -9.617 1 98.06 146 VAL A C 1
ATOM 1128 O O . VAL A 1 146 ? 6.676 -7.578 -8.398 1 98.06 146 VAL A O 1
ATOM 1131 N N . ALA A 1 147 ? 5.762 -6.586 -10.164 1 97.44 147 ALA A N 1
ATOM 1132 C CA . ALA A 1 147 ? 4.84 -5.785 -9.359 1 97.44 147 ALA A CA 1
ATOM 1133 C C . ALA A 1 147 ? 3.902 -6.676 -8.555 1 97.44 147 ALA A C 1
ATOM 1135 O O . ALA A 1 147 ? 3.623 -6.395 -7.387 1 97.44 147 ALA A O 1
ATOM 1136 N N . THR A 1 148 ? 3.449 -7.711 -9.133 1 98.06 148 THR A N 1
ATOM 1137 C CA . THR A 1 148 ? 2.518 -8.633 -8.492 1 98.06 148 THR A CA 1
ATOM 1138 C C . THR A 1 148 ? 3.199 -9.383 -7.352 1 98.06 148 THR A C 1
ATOM 1140 O O . THR A 1 148 ? 2.684 -9.422 -6.234 1 98.06 148 THR A O 1
ATOM 1143 N N . VAL A 1 149 ? 4.344 -9.938 -7.629 1 98.5 149 VAL A N 1
ATOM 1144 C CA . VAL A 1 149 ? 5.082 -10.672 -6.609 1 98.5 149 VAL A CA 1
ATOM 1145 C C . VAL A 1 149 ? 5.453 -9.734 -5.465 1 98.5 149 VAL A C 1
ATOM 1147 O O . VAL A 1 149 ? 5.32 -10.094 -4.289 1 98.5 149 VAL A O 1
ATOM 1150 N N . ARG A 1 150 ? 5.902 -8.586 -5.805 1 97.19 150 ARG A N 1
ATOM 1151 C CA . ARG A 1 150 ? 6.23 -7.59 -4.793 1 97.19 150 ARG A CA 1
ATOM 1152 C C . ARG A 1 150 ? 5.027 -7.289 -3.906 1 97.19 150 ARG A C 1
ATOM 1154 O O . ARG A 1 150 ? 5.16 -7.191 -2.684 1 97.19 150 ARG A O 1
ATOM 1161 N N . ALA A 1 151 ? 3.875 -7.148 -4.465 1 96.56 151 ALA A N 1
ATOM 1162 C CA . ALA A 1 151 ? 2.664 -6.867 -3.701 1 96.56 151 ALA A CA 1
ATOM 1163 C C . ALA A 1 151 ? 2.354 -7.996 -2.723 1 96.56 151 ALA A C 1
ATOM 1165 O O . ALA A 1 151 ? 1.965 -7.746 -1.579 1 96.56 151 ALA A O 1
ATOM 1166 N N . VAL A 1 152 ? 2.518 -9.133 -3.146 1 98.06 152 VAL A N 1
ATOM 1167 C CA . VAL A 1 152 ? 2.256 -10.289 -2.295 1 98.06 152 VAL A CA 1
ATOM 1168 C C . VAL A 1 152 ? 3.299 -10.359 -1.183 1 98.06 152 VAL A C 1
ATOM 1170 O O . VAL A 1 152 ? 2.967 -10.633 -0.027 1 98.06 152 VAL A O 1
ATOM 1173 N N . VAL A 1 153 ? 4.52 -10.094 -1.557 1 97.44 153 VAL A N 1
ATOM 1174 C CA . VAL A 1 153 ? 5.59 -10.078 -0.563 1 97.44 153 VAL A CA 1
ATOM 1175 C C . VAL A 1 153 ? 5.285 -9.023 0.501 1 97.44 153 VAL A C 1
ATOM 1177 O O . VAL A 1 153 ? 5.414 -9.289 1.699 1 97.44 153 VAL A O 1
ATOM 1180 N N . MET A 1 154 ? 4.867 -7.887 0.094 1 94.12 154 MET A N 1
ATOM 1181 C CA . MET A 1 154 ? 4.531 -6.832 1.044 1 94.12 154 MET A CA 1
ATOM 1182 C C . MET A 1 154 ? 3.383 -7.258 1.95 1 94.12 154 MET A C 1
ATOM 1184 O O . MET A 1 154 ? 3.385 -6.961 3.145 1 94.12 154 MET A O 1
ATOM 1188 N N . THR A 1 155 ? 2.432 -7.926 1.427 1 95.75 155 THR A N 1
ATOM 1189 C CA . THR A 1 155 ? 1.328 -8.461 2.215 1 95.75 155 THR A CA 1
ATOM 1190 C C . THR A 1 155 ? 1.837 -9.484 3.23 1 95.75 155 THR A C 1
ATOM 1192 O O . THR A 1 155 ? 1.431 -9.461 4.395 1 95.75 155 THR A O 1
ATOM 1195 N N . ALA A 1 156 ? 2.729 -10.297 2.807 1 96.94 156 ALA A N 1
ATOM 1196 C CA . ALA A 1 156 ? 3.299 -11.32 3.678 1 96.94 156 ALA A CA 1
ATOM 1197 C C . ALA A 1 156 ? 4.059 -10.695 4.84 1 96.94 156 ALA A C 1
ATOM 1199 O O . ALA A 1 156 ? 3.965 -11.164 5.977 1 96.94 156 ALA A O 1
ATOM 1200 N N . ILE A 1 157 ? 4.797 -9.711 4.555 1 93.75 157 ILE A N 1
ATOM 1201 C CA . ILE A 1 157 ? 5.582 -9.023 5.566 1 93.75 157 ILE A CA 1
ATOM 1202 C C . ILE A 1 157 ? 4.656 -8.469 6.652 1 93.75 157 ILE A C 1
ATOM 1204 O O . ILE A 1 157 ? 5.008 -8.469 7.832 1 93.75 157 ILE A O 1
ATOM 1208 N N . GLN A 1 158 ? 3.486 -8.055 6.277 1 91.38 158 GLN A N 1
ATOM 1209 C CA . GLN A 1 158 ? 2.541 -7.434 7.199 1 91.38 158 GLN A CA 1
ATOM 1210 C C . GLN A 1 158 ? 1.669 -8.484 7.883 1 91.38 158 GLN A C 1
ATOM 1212 O O . GLN A 1 158 ? 0.822 -8.148 8.711 1 91.38 158 GLN A O 1
ATOM 1217 N N . THR A 1 159 ? 1.837 -9.719 7.516 1 94.44 159 THR A N 1
ATOM 1218 C CA . THR A 1 159 ? 1.112 -10.836 8.117 1 94.44 159 THR A CA 1
ATOM 1219 C C . THR A 1 159 ? 1.945 -11.492 9.219 1 94.44 159 THR A C 1
ATOM 1221 O O . THR A 1 159 ? 3.121 -11.805 9.008 1 94.44 159 THR A O 1
ATOM 1224 N N . PRO A 1 160 ? 1.332 -11.664 10.375 1 91.31 160 PRO A N 1
ATOM 1225 C CA . PRO A 1 160 ? 2.104 -12.359 11.406 1 91.31 160 PRO A CA 1
ATOM 1226 C C . PRO A 1 160 ? 2.678 -13.688 10.914 1 91.31 160 PRO A C 1
ATOM 1228 O O . PRO A 1 160 ? 1.976 -14.469 10.266 1 91.31 160 PRO A O 1
ATOM 1231 N N . SER A 1 161 ? 3.9 -13.898 11.281 1 91.44 161 SER A N 1
ATOM 1232 C CA . SER A 1 161 ? 4.594 -15.086 10.805 1 91.44 161 SER A CA 1
ATOM 1233 C C . SER A 1 161 ? 4.02 -16.359 11.438 1 91.44 161 SER A C 1
ATOM 1235 O O . SER A 1 161 ? 3.701 -16.375 12.625 1 91.44 161 SER A O 1
ATOM 1237 N N . SER A 1 162 ? 3.781 -17.312 10.703 1 94.75 162 SER A N 1
ATOM 1238 C CA . SER A 1 162 ? 3.416 -18.672 11.055 1 94.75 162 SER A CA 1
ATOM 1239 C C . SER A 1 162 ? 3.773 -19.656 9.938 1 94.75 162 SER A C 1
ATOM 1241 O O . SER A 1 162 ? 3.93 -19.25 8.781 1 94.75 162 SER A O 1
ATOM 1243 N N . THR A 1 163 ? 3.994 -20.859 10.328 1 95.19 163 THR A N 1
ATOM 1244 C CA . THR A 1 163 ? 4.285 -21.875 9.312 1 95.19 163 THR A CA 1
ATOM 1245 C C . THR A 1 163 ? 3.191 -21.906 8.25 1 95.19 163 THR A C 1
ATOM 1247 O O . THR A 1 163 ? 3.479 -21.984 7.055 1 95.19 163 THR A O 1
ATOM 1250 N N . GLU A 1 164 ? 2.031 -21.781 8.711 1 94.31 164 GLU A N 1
ATOM 1251 C CA . GLU A 1 164 ? 0.882 -21.812 7.809 1 94.31 164 GLU A CA 1
ATOM 1252 C C . GLU A 1 164 ? 0.915 -20.641 6.832 1 94.31 164 GLU A C 1
ATOM 1254 O O . GLU A 1 164 ? 0.741 -20.812 5.625 1 94.31 164 GLU A O 1
ATOM 1259 N N . ALA A 1 165 ? 1.119 -19.5 7.344 1 96.38 165 ALA A N 1
ATOM 1260 C CA . ALA A 1 165 ? 1.18 -18.297 6.5 1 96.38 165 ALA A CA 1
ATOM 1261 C C . ALA A 1 165 ? 2.348 -18.391 5.523 1 96.38 165 ALA A C 1
ATOM 1263 O O . ALA A 1 165 ? 2.201 -18.062 4.344 1 96.38 165 ALA A O 1
ATOM 1264 N N . ASP A 1 166 ? 3.49 -18.828 6.016 1 96.44 166 ASP A N 1
ATOM 1265 C CA . ASP A 1 166 ? 4.684 -18.922 5.18 1 96.44 166 ASP A CA 1
ATOM 1266 C C . ASP A 1 166 ? 4.48 -19.922 4.043 1 96.44 166 ASP A C 1
ATOM 1268 O O . ASP A 1 166 ? 4.867 -19.672 2.902 1 96.44 166 ASP A O 1
ATOM 1272 N N . ASP A 1 167 ? 3.879 -21.047 4.352 1 96.56 167 ASP A N 1
ATOM 1273 C CA . ASP A 1 167 ? 3.578 -22.047 3.338 1 96.56 167 ASP A CA 1
ATOM 1274 C C . ASP A 1 167 ? 2.604 -21.5 2.297 1 96.56 167 ASP A C 1
ATOM 1276 O O . ASP A 1 167 ? 2.768 -21.75 1.099 1 96.56 167 ASP A O 1
ATOM 1280 N N . TYR A 1 168 ? 1.633 -20.812 2.768 1 97.5 168 TYR A N 1
ATOM 1281 C CA . TYR A 1 168 ? 0.652 -20.219 1.867 1 97.5 168 TYR A CA 1
ATOM 1282 C C . TYR A 1 168 ? 1.324 -19.281 0.869 1 97.5 168 TYR A C 1
ATOM 1284 O O . TYR A 1 168 ? 1.109 -19.391 -0.34 1 97.5 168 TYR A O 1
ATOM 1292 N N . PHE A 1 169 ? 2.09 -18.344 1.406 1 98 169 PHE A N 1
ATOM 1293 C CA . PHE A 1 169 ? 2.684 -17.328 0.535 1 98 169 PHE A CA 1
ATOM 1294 C C . PHE A 1 169 ? 3.678 -17.969 -0.429 1 98 169 PHE A C 1
ATOM 1296 O O . PHE A 1 169 ? 3.771 -17.562 -1.59 1 98 169 PHE A O 1
ATOM 1303 N N . THR A 1 170 ? 4.418 -18.984 0.05 1 97.31 170 THR A N 1
ATOM 1304 C CA . THR A 1 170 ? 5.336 -19.688 -0.834 1 97.31 170 THR A CA 1
ATOM 1305 C C . THR A 1 170 ? 4.582 -20.344 -1.991 1 97.31 170 THR A C 1
ATOM 1307 O O . THR A 1 170 ? 4.957 -20.188 -3.154 1 97.31 170 THR A O 1
ATOM 1310 N N . ALA A 1 171 ? 3.498 -21 -1.696 1 97.25 171 ALA A N 1
ATOM 1311 C CA . ALA A 1 171 ? 2.693 -21.672 -2.715 1 97.25 171 ALA A CA 1
ATOM 1312 C C . ALA A 1 171 ? 2.072 -20.672 -3.676 1 97.25 171 ALA A C 1
ATOM 1314 O O . ALA A 1 171 ? 2.029 -20.906 -4.887 1 97.25 171 ALA A O 1
ATOM 1315 N N . THR A 1 172 ? 1.613 -19.609 -3.145 1 97.81 172 THR A N 1
ATOM 1316 C CA . THR A 1 172 ? 0.942 -18.578 -3.939 1 97.81 172 THR A CA 1
ATOM 1317 C C . THR A 1 172 ? 1.926 -17.906 -4.887 1 97.81 172 THR A C 1
ATOM 1319 O O . THR A 1 172 ? 1.633 -17.719 -6.07 1 97.81 172 THR A O 1
ATOM 1322 N N . ILE A 1 173 ? 3.09 -17.547 -4.398 1 98.38 173 ILE A N 1
ATOM 1323 C CA . ILE A 1 173 ? 4.094 -16.906 -5.234 1 98.38 173 ILE A CA 1
ATOM 1324 C C . ILE A 1 173 ? 4.566 -17.875 -6.316 1 98.38 173 ILE A C 1
ATOM 1326 O O . ILE A 1 173 ? 4.758 -17.484 -7.469 1 98.38 173 ILE A O 1
ATOM 1330 N N . SER A 1 174 ? 4.715 -19.125 -5.941 1 97.94 174 SER A N 1
ATOM 1331 C CA . SER A 1 174 ? 5.047 -20.141 -6.934 1 97.94 174 SER A CA 1
ATOM 1332 C C . SER A 1 174 ? 3.998 -20.203 -8.039 1 97.94 174 SER A C 1
ATOM 1334 O O . SER A 1 174 ? 4.336 -20.266 -9.219 1 97.94 174 SER A O 1
ATOM 1336 N N . ALA A 1 175 ? 2.74 -20.172 -7.684 1 97.75 175 ALA A N 1
ATOM 1337 C CA . ALA A 1 175 ? 1.641 -20.219 -8.641 1 97.75 175 ALA A CA 1
ATOM 1338 C C . ALA A 1 175 ? 1.656 -19 -9.555 1 97.75 175 ALA A C 1
ATOM 1340 O O . ALA A 1 175 ? 1.365 -19.109 -10.75 1 97.75 175 ALA A O 1
ATOM 1341 N N . ILE A 1 176 ? 1.948 -17.859 -8.984 1 97.94 176 ILE A N 1
ATOM 1342 C CA . ILE A 1 176 ? 2.023 -16.625 -9.758 1 97.94 176 ILE A CA 1
ATOM 1343 C C . ILE A 1 176 ? 3.127 -16.734 -10.812 1 97.94 176 ILE A C 1
ATOM 1345 O O . ILE A 1 176 ? 2.916 -16.406 -11.984 1 97.94 176 ILE A O 1
ATOM 1349 N N . ILE A 1 177 ? 4.277 -17.219 -10.383 1 97.12 177 ILE A N 1
ATOM 1350 C CA . ILE A 1 177 ? 5.414 -17.359 -11.281 1 97.12 177 ILE A CA 1
ATOM 1351 C C . ILE A 1 177 ? 5.078 -18.375 -12.383 1 97.12 177 ILE A C 1
ATOM 1353 O O . ILE A 1 177 ? 5.355 -18.125 -13.562 1 97.12 177 ILE A O 1
ATOM 1357 N N . ASP A 1 178 ? 4.387 -19.438 -12.023 1 96.25 178 ASP A N 1
ATOM 1358 C CA . ASP A 1 178 ? 3.986 -20.453 -13 1 96.25 178 ASP A CA 1
ATOM 1359 C C . ASP A 1 178 ? 3.004 -19.875 -14.016 1 96.25 178 ASP A C 1
ATOM 1361 O O . ASP A 1 178 ? 3.086 -20.172 -15.203 1 96.25 178 ASP A O 1
ATOM 1365 N N . ALA A 1 179 ? 2.113 -19.094 -13.531 1 95.19 179 ALA A N 1
ATOM 1366 C CA . ALA A 1 179 ? 1.072 -18.531 -14.391 1 95.19 179 ALA A CA 1
ATOM 1367 C C . ALA A 1 179 ? 1.644 -17.469 -15.328 1 95.19 179 ALA A C 1
ATOM 1369 O O . ALA A 1 179 ? 1.011 -17.109 -16.328 1 95.19 179 ALA A O 1
ATOM 1370 N N . SER A 1 180 ? 2.779 -16.953 -14.977 1 91.62 180 SER A N 1
ATOM 1371 C CA . SER A 1 180 ? 3.359 -15.859 -15.734 1 91.62 180 SER A CA 1
ATOM 1372 C C . SER A 1 180 ? 4.164 -16.375 -16.922 1 91.62 180 SER A C 1
ATOM 1374 O O . SER A 1 180 ? 4.648 -15.578 -17.734 1 91.62 180 SER A O 1
ATOM 1376 N N . CYS A 1 181 ? 4.406 -17.641 -17.047 1 87.25 181 CYS A N 1
ATOM 1377 C CA . CYS A 1 181 ? 5.207 -18.234 -18.109 1 87.25 181 CYS A CA 1
ATOM 1378 C C . CYS A 1 181 ? 4.32 -18.875 -19.172 1 87.25 181 CYS A C 1
ATOM 1380 O O . CYS A 1 181 ? 3.211 -19.312 -18.875 1 87.25 181 CYS A O 1
ATOM 1382 N N . MET B 1 1 ? -33.844 37.688 -7.191 1 44.53 1 MET B N 1
ATOM 1383 C CA . MET B 1 1 ? -33.438 37.438 -5.82 1 44.53 1 MET B CA 1
ATOM 1384 C C . MET B 1 1 ? -32.906 36 -5.672 1 44.53 1 MET B C 1
ATOM 1386 O O . MET B 1 1 ? -33.625 35.031 -5.93 1 44.53 1 MET B O 1
ATOM 1390 N N . SER B 1 2 ? -31.594 35.594 -5.715 1 52.06 2 SER B N 1
ATOM 1391 C CA . SER B 1 2 ? -31.031 34.25 -5.848 1 52.06 2 SER B CA 1
ATOM 1392 C C . SER B 1 2 ? -31.562 33.312 -4.766 1 52.06 2 SER B C 1
ATOM 1394 O O . SER B 1 2 ? -31.672 33.719 -3.6 1 52.06 2 SER B O 1
ATOM 1396 N N . GLN B 1 3 ? -32.594 32.562 -4.969 1 54.72 3 GLN B N 1
ATOM 1397 C CA . GLN B 1 3 ? -33.219 31.641 -4.008 1 54.72 3 GLN B CA 1
ATOM 1398 C C . GLN B 1 3 ? -32.188 31.109 -3.012 1 54.72 3 GLN B C 1
ATOM 1400 O O . GLN B 1 3 ? -31.062 30.766 -3.395 1 54.72 3 GLN B O 1
ATOM 1405 N N . PRO B 1 4 ? -32.469 31.375 -1.791 1 61.03 4 PRO B N 1
ATOM 1406 C CA . PRO B 1 4 ? -31.547 30.953 -0.744 1 61.03 4 PRO B CA 1
ATOM 1407 C C . PRO B 1 4 ? -31.141 29.484 -0.857 1 61.03 4 PRO B C 1
ATOM 1409 O O . PRO B 1 4 ? -31.969 28.641 -1.222 1 61.03 4 PRO B O 1
ATOM 1412 N N . GLU B 1 5 ? -29.969 29.203 -1.082 1 74.88 5 GLU B N 1
ATOM 1413 C CA . GLU B 1 5 ? -29.469 27.828 -1.199 1 74.88 5 GLU B CA 1
ATOM 1414 C C . GLU B 1 5 ? -29.906 26.984 -0.006 1 74.88 5 GLU B C 1
ATOM 1416 O O . GLU B 1 5 ? -29.828 27.422 1.142 1 74.88 5 GLU B O 1
ATOM 1421 N N . SER B 1 6 ? -30.719 26.016 -0.137 1 85.69 6 SER B N 1
ATOM 1422 C CA . SER B 1 6 ? -31.125 25.047 0.88 1 85.69 6 SER B CA 1
ATOM 1423 C C . SER B 1 6 ? -29.906 24.484 1.616 1 85.69 6 SER B C 1
ATOM 1425 O O . SER B 1 6 ? -28.797 24.531 1.107 1 85.69 6 SER B O 1
ATOM 1427 N N . PRO B 1 7 ? -30.109 24.188 2.898 1 88.94 7 PRO B N 1
ATOM 1428 C CA . PRO B 1 7 ? -29.031 23.562 3.666 1 88.94 7 PRO B CA 1
ATOM 1429 C C . PRO B 1 7 ? -28.375 22.406 2.922 1 88.94 7 PRO B C 1
ATOM 1431 O O . PRO B 1 7 ? -27.156 22.234 2.998 1 88.94 7 PRO B O 1
ATOM 1434 N N . GLU B 1 8 ? -29.141 21.734 2.258 1 90.44 8 GLU B N 1
ATOM 1435 C CA . GLU B 1 8 ? -28.609 20.594 1.5 1 90.44 8 GLU B CA 1
ATOM 1436 C C . GLU B 1 8 ? -27.719 21.062 0.357 1 90.44 8 GLU B C 1
ATOM 1438 O O . GLU B 1 8 ? -26.703 20.438 0.06 1 90.44 8 GLU B O 1
ATOM 1443 N N . GLN B 1 9 ? -28.078 22.047 -0.178 1 91.31 9 GLN B N 1
ATOM 1444 C CA . GLN B 1 9 ? -27.297 22.609 -1.272 1 91.31 9 GLN B CA 1
ATOM 1445 C C . GLN B 1 9 ? -25.953 23.125 -0.771 1 91.31 9 GLN B C 1
ATOM 1447 O O . GLN B 1 9 ? -24.922 22.938 -1.425 1 91.31 9 GLN B O 1
ATOM 1452 N N . ARG B 1 10 ? -26.016 23.703 0.341 1 92.94 10 ARG B N 1
ATOM 1453 C CA . ARG B 1 10 ? -24.781 24.219 0.926 1 92.94 10 ARG B CA 1
ATOM 1454 C C . ARG B 1 10 ? -23.844 23.094 1.307 1 92.94 10 ARG B C 1
ATOM 1456 O O . ARG B 1 10 ? -22.641 23.156 1.054 1 92.94 10 ARG B O 1
ATOM 1463 N N . ARG B 1 11 ? -24.453 22.109 1.912 1 95.75 11 ARG B N 1
ATOM 1464 C CA . ARG B 1 11 ? -23.656 20.953 2.268 1 95.75 11 ARG B CA 1
ATOM 1465 C C . ARG B 1 11 ? -23.016 20.328 1.033 1 95.75 11 ARG B C 1
ATOM 1467 O O . ARG B 1 11 ? -21.828 20 1.055 1 95.75 11 ARG B O 1
ATOM 1474 N N . THR B 1 12 ? -23.781 20.25 -0.006 1 95.62 12 THR B N 1
ATOM 1475 C CA . THR B 1 12 ? -23.266 19.703 -1.258 1 95.62 12 THR B CA 1
ATOM 1476 C C . THR B 1 12 ? -22.141 20.562 -1.805 1 95.62 12 THR B C 1
ATOM 1478 O O . THR B 1 12 ? -21.125 20.031 -2.27 1 95.62 12 THR B O 1
ATOM 1481 N N . ALA B 1 13 ? -22.281 21.766 -1.715 1 96 13 ALA B N 1
ATOM 1482 C CA . ALA B 1 13 ? -21.25 22.688 -2.184 1 96 13 ALA B CA 1
ATOM 1483 C C . ALA B 1 13 ? -19.984 22.547 -1.361 1 96 13 ALA B C 1
ATOM 1485 O O . ALA B 1 13 ? -18.875 22.578 -1.909 1 96 13 ALA B O 1
ATOM 1486 N N . ILE B 1 14 ? -20.172 22.406 -0.113 1 97.19 14 ILE B N 1
ATOM 1487 C CA . ILE B 1 14 ? -19.062 22.234 0.807 1 97.19 14 ILE B CA 1
ATOM 1488 C C . ILE B 1 14 ? -18.281 20.969 0.461 1 97.19 14 ILE B C 1
ATOM 1490 O O . ILE B 1 14 ? -17.062 21 0.324 1 97.19 14 ILE B O 1
ATOM 1494 N N . LEU B 1 15 ? -18.969 19.922 0.287 1 96.31 15 LEU B N 1
ATOM 1495 C CA . LEU B 1 15 ? -18.344 18.641 -0.019 1 96.31 15 LEU B CA 1
ATOM 1496 C C . LEU B 1 15 ? -17.672 18.672 -1.382 1 96.31 15 LEU B C 1
ATOM 1498 O O . LEU B 1 15 ? -16.562 18.141 -1.544 1 96.31 15 LEU B O 1
ATOM 1502 N N . ALA B 1 16 ? -18.312 19.328 -2.311 1 95.75 16 ALA B N 1
ATOM 1503 C CA . ALA B 1 16 ? -17.719 19.453 -3.643 1 95.75 16 ALA B CA 1
ATOM 1504 C C . ALA B 1 16 ? -16.438 20.266 -3.605 1 95.75 16 ALA B C 1
ATOM 1506 O O . ALA B 1 16 ? -15.453 19.922 -4.262 1 95.75 16 ALA B O 1
ATOM 1507 N N . THR B 1 17 ? -16.484 21.266 -2.875 1 96.81 17 THR B N 1
ATOM 1508 C CA . THR B 1 17 ? -15.297 22.109 -2.713 1 96.81 17 THR B CA 1
ATOM 1509 C C . THR B 1 17 ? -14.172 21.344 -2.029 1 96.81 17 THR B C 1
ATOM 1511 O O . THR B 1 17 ? -13.023 21.391 -2.479 1 96.81 17 THR B O 1
ATOM 1514 N N . ALA B 1 18 ? -14.508 20.688 -0.915 1 94.44 18 ALA B N 1
ATOM 1515 C CA . ALA B 1 18 ? -13.523 19.875 -0.206 1 94.44 18 ALA B CA 1
ATOM 1516 C C . ALA B 1 18 ? -12.883 18.859 -1.139 1 94.44 18 ALA B C 1
ATOM 1518 O O . ALA B 1 18 ? -11.664 18.672 -1.125 1 94.44 18 ALA B O 1
ATOM 1519 N N . GLU B 1 19 ? -13.641 18.234 -1.937 1 91.56 19 GLU B N 1
ATOM 1520 C CA . GLU B 1 19 ? -13.141 17.234 -2.875 1 91.56 19 GLU B CA 1
ATOM 1521 C C . GLU B 1 19 ? -12.18 17.844 -3.889 1 91.56 19 GLU B C 1
ATOM 1523 O O . GLU B 1 19 ? -11.148 17.266 -4.215 1 91.56 19 GLU B O 1
ATOM 1528 N N . ARG B 1 20 ? -12.547 18.969 -4.387 1 91.81 20 ARG B N 1
ATOM 1529 C CA . ARG B 1 20 ? -11.68 19.672 -5.328 1 91.81 20 ARG B CA 1
ATOM 1530 C C . ARG B 1 20 ? -10.328 19.984 -4.695 1 91.81 20 ARG B C 1
ATOM 1532 O O . ARG B 1 20 ? -9.289 19.812 -5.324 1 91.81 20 ARG B O 1
ATOM 1539 N N . ILE B 1 21 ? -10.367 20.406 -3.482 1 90.62 21 ILE B N 1
ATOM 1540 C CA . ILE B 1 21 ? -9.141 20.734 -2.766 1 90.62 21 ILE B CA 1
ATOM 1541 C C . ILE B 1 21 ? -8.289 19.484 -2.607 1 90.62 21 ILE B C 1
ATOM 1543 O O . ILE B 1 21 ? -7.086 19.5 -2.885 1 90.62 21 ILE B O 1
ATOM 1547 N N . LEU B 1 22 ? -8.906 18.453 -2.223 1 87.38 22 LEU B N 1
ATOM 1548 C CA . LEU B 1 22 ? -8.203 17.188 -2.049 1 87.38 22 LEU B CA 1
ATOM 1549 C C . LEU B 1 22 ? -7.574 16.734 -3.363 1 87.38 22 LEU B C 1
ATOM 1551 O O . LEU B 1 22 ? -6.426 16.281 -3.387 1 87.38 22 LEU B O 1
ATOM 1555 N N . ARG B 1 23 ? -8.242 16.906 -4.406 1 84.94 23 ARG B N 1
ATOM 1556 C CA . ARG B 1 23 ? -7.789 16.453 -5.719 1 84.94 23 ARG B CA 1
ATOM 1557 C C . ARG B 1 23 ? -6.617 17.297 -6.211 1 84.94 23 ARG B C 1
ATOM 1559 O O . ARG B 1 23 ? -5.793 16.812 -6.996 1 84.94 23 ARG B O 1
ATOM 1566 N N . SER B 1 24 ? -6.559 18.438 -5.742 1 83.12 24 SER B N 1
ATOM 1567 C CA . SER B 1 24 ? -5.465 19.312 -6.145 1 83.12 24 SER B CA 1
ATOM 1568 C C . SER B 1 24 ? -4.18 18.969 -5.398 1 83.12 24 SER B C 1
ATOM 1570 O O . SER B 1 24 ? -3.104 19.469 -5.75 1 83.12 24 SER B O 1
ATOM 1572 N N . GLY B 1 25 ? -4.344 18.172 -4.352 1 78.25 25 GLY B N 1
ATOM 1573 C CA . GLY B 1 25 ? -3.182 17.797 -3.562 1 78.25 25 GLY B CA 1
ATOM 1574 C C . GLY B 1 25 ? -2.881 18.797 -2.451 1 78.25 25 GLY B C 1
ATOM 1575 O O . GLY B 1 25 ? -1.896 18.641 -1.727 1 78.25 25 GLY B O 1
ATOM 1576 N N . SER B 1 26 ? -3.686 19.734 -2.291 1 76.56 26 SER B N 1
ATOM 1577 C CA . SER B 1 26 ? -3.51 20.734 -1.247 1 76.56 26 SER B CA 1
ATOM 1578 C C . SER B 1 26 ? -4.039 20.25 0.093 1 76.56 26 SER B C 1
ATOM 1580 O O . SER B 1 26 ? -4.969 19.438 0.137 1 76.56 26 SER B O 1
ATOM 1582 N N . PRO B 1 27 ? -3.381 20.688 1.117 1 80.19 27 PRO B N 1
ATOM 1583 C CA . PRO B 1 27 ? -3.932 20.328 2.428 1 80.19 27 PRO B CA 1
ATOM 1584 C C . PRO B 1 27 ? -5.363 20.828 2.617 1 80.19 27 PRO B C 1
ATOM 1586 O O . PRO B 1 27 ? -5.672 21.984 2.307 1 80.19 27 PRO B O 1
ATOM 1589 N N . LEU B 1 28 ? -6.113 19.938 3.057 1 90.06 28 LEU B N 1
ATOM 1590 C CA . LEU B 1 28 ? -7.508 20.266 3.328 1 90.06 28 LEU B CA 1
ATOM 1591 C C . LEU B 1 28 ? -7.664 20.828 4.738 1 90.06 28 LEU B C 1
ATOM 1593 O O . LEU B 1 28 ? -7.293 20.188 5.715 1 90.06 28 LEU B O 1
ATOM 1597 N N . THR B 1 29 ? -8.188 22.094 4.828 1 91.25 29 THR B N 1
ATOM 1598 C CA . THR B 1 29 ? -8.578 22.672 6.105 1 91.25 29 THR B CA 1
ATOM 1599 C C . THR B 1 29 ? -9.992 23.234 6.035 1 91.25 29 THR B C 1
ATOM 1601 O O . THR B 1 29 ? -10.469 23.594 4.957 1 91.25 29 THR B O 1
ATOM 1604 N N . LEU B 1 30 ? -10.562 23.297 7.23 1 94.62 30 LEU B N 1
ATOM 1605 C CA . LEU B 1 30 ? -11.914 23.859 7.285 1 94.62 30 LEU B CA 1
ATOM 1606 C C . LEU B 1 30 ? -11.906 25.328 6.871 1 94.62 30 LEU B C 1
ATOM 1608 O O . LEU B 1 30 ? -12.852 25.797 6.23 1 94.62 30 LEU B O 1
ATOM 1612 N N . GLY B 1 31 ? -10.898 25.969 7.211 1 95.62 31 GLY B N 1
ATOM 1613 C CA . GLY B 1 31 ? -10.766 27.359 6.82 1 95.62 31 GLY B CA 1
ATOM 1614 C C . GLY B 1 31 ? -10.727 27.562 5.316 1 95.62 31 GLY B C 1
ATOM 1615 O O . GLY B 1 31 ? -11.406 28.438 4.781 1 95.62 31 GLY B O 1
ATOM 1616 N N . LYS B 1 32 ? -9.969 26.781 4.621 1 95.56 32 LYS B N 1
ATOM 1617 C CA . LYS B 1 32 ? -9.852 26.859 3.168 1 95.56 32 LYS B CA 1
ATOM 1618 C C . LYS B 1 32 ? -11.18 26.531 2.488 1 95.56 32 LYS B C 1
ATOM 1620 O O . LYS B 1 32 ? -11.562 27.188 1.516 1 95.56 32 LYS B O 1
ATOM 1625 N N . VAL B 1 33 ? -11.859 25.562 2.986 1 97.06 33 VAL B N 1
ATOM 1626 C CA . VAL B 1 33 ? -13.148 25.172 2.43 1 97.06 33 VAL B CA 1
ATOM 1627 C C . VAL B 1 33 ? -14.156 26.312 2.584 1 97.06 33 VAL B C 1
ATOM 1629 O O . VAL B 1 33 ? -14.828 26.688 1.622 1 97.06 33 VAL B O 1
ATOM 1632 N N . ALA B 1 34 ? -14.242 26.844 3.787 1 97.25 34 ALA B N 1
ATOM 1633 C CA . ALA B 1 34 ? -15.172 27.938 4.059 1 97.25 34 ALA B CA 1
ATOM 1634 C C . ALA B 1 34 ? -14.898 29.125 3.139 1 97.25 34 ALA B C 1
ATOM 1636 O O . ALA B 1 34 ? -15.828 29.688 2.547 1 97.25 34 ALA B O 1
ATOM 1637 N N . GLN B 1 35 ? -13.68 29.422 2.996 1 96.94 35 GLN B N 1
ATOM 1638 C CA . GLN B 1 35 ? -13.266 30.531 2.152 1 96.94 35 GLN B CA 1
ATOM 1639 C C . GLN B 1 35 ? -13.703 30.328 0.705 1 96.94 35 GLN B C 1
ATOM 1641 O O . GLN B 1 35 ? -14.258 31.234 0.08 1 96.94 35 GLN B O 1
ATOM 1646 N N . GLU B 1 36 ? -13.539 29.234 0.186 1 96.19 36 GLU B N 1
ATOM 1647 C CA . GLU B 1 36 ? -13.836 28.953 -1.214 1 96.19 36 GLU B CA 1
ATOM 1648 C C . GLU B 1 36 ? -15.344 28.891 -1.454 1 96.19 36 GLU B C 1
ATOM 1650 O O . GLU B 1 36 ? -15.82 29.234 -2.539 1 96.19 36 GLU B O 1
ATOM 1655 N N . VAL B 1 37 ? -16.047 28.375 -0.49 1 95.94 37 VAL B N 1
ATOM 1656 C CA . VAL B 1 37 ? -17.5 28.312 -0.595 1 95.94 37 VAL B CA 1
ATOM 1657 C C . VAL B 1 37 ? -18.094 29.703 -0.395 1 95.94 37 VAL B C 1
ATOM 1659 O O . VAL B 1 37 ? -19.188 30 -0.882 1 95.94 37 VAL B O 1
ATOM 1662 N N . GLY B 1 38 ? -17.422 30.562 0.32 1 96.19 38 GLY B N 1
ATOM 1663 C CA . GLY B 1 38 ? -17.875 31.922 0.562 1 96.19 38 GLY B CA 1
ATOM 1664 C C . GLY B 1 38 ? -18.688 32.062 1.84 1 96.19 38 GLY B C 1
ATOM 1665 O O . GLY B 1 38 ? -19.656 32.812 1.886 1 96.19 38 GLY B O 1
ATOM 1666 N N . ILE B 1 39 ? -18.344 31.328 2.82 1 96.06 39 ILE B N 1
ATOM 1667 C CA . ILE B 1 39 ? -19.016 31.406 4.113 1 96.06 39 ILE B CA 1
ATOM 1668 C C . ILE B 1 39 ? -17.969 31.469 5.23 1 96.06 39 ILE B C 1
ATOM 1670 O O . ILE B 1 39 ? -16.781 31.312 4.98 1 96.06 39 ILE B O 1
ATOM 1674 N N . SER B 1 40 ? -18.484 31.781 6.461 1 95.38 40 SER B N 1
ATOM 1675 C CA . SER B 1 40 ? -17.578 31.781 7.609 1 95.38 40 SER B CA 1
ATOM 1676 C C . SER B 1 40 ? -17.312 30.359 8.094 1 95.38 40 SER B C 1
ATOM 1678 O O . SER B 1 40 ? -18.094 29.438 7.836 1 95.38 40 SER B O 1
ATOM 1680 N N . ARG B 1 41 ? -16.188 30.172 8.758 1 94.56 41 ARG B N 1
ATOM 1681 C CA . ARG B 1 41 ? -15.898 28.891 9.383 1 94.56 41 ARG B CA 1
ATOM 1682 C C . ARG B 1 41 ? -16.984 28.5 10.367 1 94.56 41 ARG B C 1
ATOM 1684 O O . ARG B 1 41 ? -17.359 27.328 10.453 1 94.56 41 ARG B O 1
ATOM 1691 N N . THR B 1 42 ? -17.516 29.469 11.062 1 94.88 42 THR B N 1
ATOM 1692 C CA . THR B 1 42 ? -18.578 29.219 12.031 1 94.88 42 THR B CA 1
ATOM 1693 C C . THR B 1 42 ? -19.828 28.703 11.336 1 94.88 42 THR B C 1
ATOM 1695 O O . THR B 1 42 ? -20.438 27.719 11.789 1 94.88 42 THR B O 1
ATOM 1698 N N . ALA B 1 43 ? -20.172 29.266 10.281 1 95.19 43 ALA B N 1
ATOM 1699 C CA . ALA B 1 43 ? -21.328 28.844 9.508 1 95.19 43 ALA B CA 1
ATOM 1700 C C . ALA B 1 43 ? -21.141 27.438 8.945 1 95.19 43 ALA B C 1
ATOM 1702 O O . ALA B 1 43 ? -22.109 26.672 8.812 1 95.19 43 ALA B O 1
ATOM 1703 N N . LEU B 1 44 ? -19.891 27.094 8.578 1 96.56 44 LEU B N 1
ATOM 1704 C CA . LEU B 1 44 ? -19.578 25.797 8 1 96.56 44 LEU B CA 1
ATOM 1705 C C . LEU B 1 44 ? -19.984 24.672 8.945 1 96.56 44 LEU B C 1
ATOM 1707 O O . LEU B 1 44 ? -20.5 23.641 8.508 1 96.56 44 LEU B O 1
ATOM 1711 N N . TYR B 1 45 ? -19.953 24.938 10.195 1 95.69 45 TYR B N 1
ATOM 1712 C CA . TYR B 1 45 ? -20.234 23.938 11.211 1 95.69 45 TYR B CA 1
ATOM 1713 C C . TYR B 1 45 ? -21.734 23.656 11.297 1 95.69 45 TYR B C 1
ATOM 1715 O O . TYR B 1 45 ? -22.156 22.672 11.914 1 95.69 45 TYR B O 1
ATOM 1723 N N . ARG B 1 46 ? -22.516 24.422 10.688 1 95.69 46 ARG B N 1
ATOM 1724 C CA . ARG B 1 46 ? -23.938 24.156 10.594 1 95.69 46 ARG B CA 1
ATOM 1725 C C . ARG B 1 46 ? -24.234 23.047 9.594 1 95.69 46 ARG B C 1
ATOM 1727 O O . ARG B 1 46 ? -25.297 22.438 9.641 1 95.69 46 ARG B O 1
ATOM 1734 N N . TYR B 1 47 ? -23.266 22.859 8.758 1 96.25 47 TYR B N 1
ATOM 1735 C CA . TYR B 1 47 ? -23.516 21.938 7.648 1 96.25 47 TYR B CA 1
ATOM 1736 C C . TYR B 1 47 ? -22.672 20.688 7.77 1 96.25 47 TYR B C 1
ATOM 1738 O O . TYR B 1 47 ? -23.062 19.625 7.258 1 96.25 47 TYR B O 1
ATOM 1746 N N . VAL B 1 48 ? -21.5 20.797 8.359 1 96.62 48 VAL B N 1
ATOM 1747 C CA . VAL B 1 48 ? -20.609 19.656 8.562 1 96.62 48 VAL B CA 1
ATOM 1748 C C . VAL B 1 48 ? -19.969 19.75 9.953 1 96.62 48 VAL B C 1
ATOM 1750 O O . VAL B 1 48 ? -19.656 20.844 10.43 1 96.62 48 VAL B O 1
ATOM 1753 N N . SER B 1 49 ? -19.688 18.656 10.523 1 95.5 49 SER B N 1
ATOM 1754 C CA . SER B 1 49 ? -19.203 18.609 11.898 1 95.5 49 SER B CA 1
ATOM 1755 C C . SER B 1 49 ? -17.688 18.734 11.969 1 95.5 49 SER B C 1
ATOM 1757 O O . SER B 1 49 ? -17.109 18.844 13.055 1 95.5 49 SER B O 1
ATOM 1759 N N . GLY B 1 50 ? -17.031 18.672 10.773 1 94.75 50 GLY B N 1
ATOM 1760 C CA . GLY B 1 50 ? -15.578 18.781 10.766 1 94.75 50 GLY B CA 1
ATOM 1761 C C . GLY B 1 50 ? -14.922 18 9.633 1 94.75 50 GLY B C 1
ATOM 1762 O O . GLY B 1 50 ? -15.602 17.5 8.742 1 94.75 50 GLY B O 1
ATOM 1763 N N . ILE B 1 51 ? -13.664 17.922 9.781 1 93.38 51 ILE B N 1
ATOM 1764 C CA . ILE B 1 51 ? -12.867 17.281 8.734 1 93.38 51 ILE B CA 1
ATOM 1765 C C . ILE B 1 51 ? -13.219 15.805 8.648 1 93.38 51 ILE B C 1
ATOM 1767 O O . ILE B 1 51 ? -13.32 15.25 7.551 1 93.38 51 ILE B O 1
ATOM 1771 N N . ASP B 1 52 ? -13.414 15.156 9.766 1 94.5 52 ASP B N 1
ATOM 1772 C CA . ASP B 1 52 ? -13.734 13.727 9.773 1 94.5 52 ASP B CA 1
ATOM 1773 C C . ASP B 1 52 ? -15 13.445 8.969 1 94.5 52 ASP B C 1
ATOM 1775 O O . ASP B 1 52 ? -15.023 12.523 8.148 1 94.5 52 ASP B O 1
ATOM 1779 N N . GLU B 1 53 ? -15.922 14.156 9.203 1 95.56 53 GLU B N 1
ATOM 1780 C CA . GLU B 1 53 ? -17.188 13.93 8.5 1 95.56 53 GLU B CA 1
ATOM 1781 C C . GLU B 1 53 ? -17.031 14.148 7 1 95.56 53 GLU B C 1
ATOM 1783 O O . GLU B 1 53 ? -17.562 13.383 6.199 1 95.56 53 GLU B O 1
ATOM 1788 N N . ILE B 1 54 ? -16.359 15.203 6.691 1 95 54 ILE B N 1
ATOM 1789 C CA . ILE B 1 54 ? -16.125 15.508 5.281 1 95 54 ILE B CA 1
ATOM 1790 C C . ILE B 1 54 ? -15.406 14.344 4.613 1 95 54 ILE B C 1
ATOM 1792 O O . ILE B 1 54 ? -15.852 13.836 3.58 1 95 54 ILE B O 1
ATOM 1796 N N . ILE B 1 55 ? -14.383 13.867 5.211 1 92.56 55 ILE B N 1
ATOM 1797 C CA . ILE B 1 55 ? -13.539 12.82 4.633 1 92.56 55 ILE B CA 1
ATOM 1798 C C . ILE B 1 55 ? -14.312 11.508 4.586 1 92.56 55 ILE B C 1
ATOM 1800 O O . ILE B 1 55 ? -14.305 10.805 3.57 1 92.56 55 ILE B O 1
ATOM 1804 N N . GLU B 1 56 ? -14.93 11.172 5.656 1 93.25 56 GLU B N 1
ATOM 1805 C CA . GLU B 1 56 ? -15.711 9.945 5.68 1 93.25 56 GLU B CA 1
ATOM 1806 C C . GLU B 1 56 ? -16.75 9.93 4.566 1 93.25 56 GLU B C 1
ATOM 1808 O O . GLU B 1 56 ? -16.938 8.922 3.883 1 93.25 56 GLU B O 1
ATOM 1813 N N . THR B 1 57 ? -17.391 11.055 4.402 1 93.62 57 THR B N 1
ATOM 1814 C CA . THR B 1 57 ? -18.422 11.164 3.379 1 93.62 57 THR B CA 1
ATOM 1815 C C . THR B 1 57 ? -17.828 11 1.985 1 93.62 57 THR B C 1
ATOM 1817 O O . THR B 1 57 ? -18.312 10.188 1.188 1 93.62 57 THR B O 1
ATOM 1820 N N . LEU B 1 58 ? -16.781 11.695 1.714 1 91.5 58 LEU B N 1
ATOM 1821 C CA . LEU B 1 58 ? -16.172 11.664 0.393 1 91.5 58 LEU B CA 1
ATOM 1822 C C . LEU B 1 58 ? -15.547 10.297 0.121 1 91.5 58 LEU B C 1
ATOM 1824 O O . LEU B 1 58 ? -15.648 9.773 -0.994 1 91.5 58 LEU B O 1
ATOM 1828 N N . ALA B 1 59 ? -14.961 9.664 1.13 1 89.5 59 ALA B N 1
ATOM 1829 C CA . ALA B 1 59 ? -14.234 8.406 0.973 1 89.5 59 ALA B CA 1
ATOM 1830 C C . ALA B 1 59 ? -15.195 7.234 0.804 1 89.5 59 ALA B C 1
ATOM 1832 O O . ALA B 1 59 ? -14.812 6.188 0.277 1 89.5 59 ALA B O 1
ATOM 1833 N N . THR B 1 60 ? -16.438 7.398 1.226 1 91 60 THR B N 1
ATOM 1834 C CA . THR B 1 60 ? -17.312 6.242 1.246 1 91 60 THR B CA 1
ATOM 1835 C C . THR B 1 60 ? -18.484 6.445 0.292 1 91 60 THR B C 1
ATOM 1837 O O . THR B 1 60 ? -19.312 5.543 0.107 1 91 60 THR B O 1
ATOM 1840 N N . LYS B 1 61 ? -18.578 7.523 -0.316 1 89.75 61 LYS B N 1
ATOM 1841 C CA . LYS B 1 61 ? -19.766 7.914 -1.06 1 89.75 61 LYS B CA 1
ATOM 1842 C C . LYS B 1 61 ? -20.047 6.949 -2.211 1 89.75 61 LYS B C 1
ATOM 1844 O O . LYS B 1 61 ? -21.188 6.719 -2.578 1 89.75 61 LYS B O 1
ATOM 1849 N N . ASP B 1 62 ? -19.078 6.312 -2.799 1 90.5 62 ASP B N 1
ATOM 1850 C CA . ASP B 1 62 ? -19.266 5.492 -3.992 1 90.5 62 ASP B CA 1
ATOM 1851 C C . ASP B 1 62 ? -19.438 4.02 -3.625 1 90.5 62 ASP B C 1
ATOM 1853 O O . ASP B 1 62 ? -19.766 3.193 -4.48 1 90.5 62 ASP B O 1
ATOM 1857 N N . PHE B 1 63 ? -19.328 3.584 -2.395 1 92.38 63 PHE B N 1
ATOM 1858 C CA . PHE B 1 63 ? -19.266 2.18 -2.004 1 92.38 63 PHE B CA 1
ATOM 1859 C C . PHE B 1 63 ? -20.609 1.493 -2.244 1 92.38 63 PHE B C 1
ATOM 1861 O O . PHE B 1 63 ? -20.656 0.352 -2.707 1 92.38 63 PHE B O 1
ATOM 1868 N N . PRO B 1 64 ? -21.75 2.213 -2.012 1 93.81 64 PRO B N 1
ATOM 1869 C CA . PRO B 1 64 ? -23.031 1.542 -2.311 1 93.81 64 PRO B CA 1
ATOM 1870 C C . PRO B 1 64 ? -23.156 1.155 -3.783 1 93.81 64 PRO B C 1
ATOM 1872 O O . PRO B 1 64 ? -23.578 0.04 -4.098 1 93.81 64 PRO B O 1
ATOM 1875 N N . HIS B 1 65 ? -22.812 2.02 -4.609 1 93.75 65 HIS B N 1
ATOM 1876 C CA . HIS B 1 65 ? -22.812 1.712 -6.035 1 93.75 65 HIS B CA 1
ATOM 1877 C C . HIS B 1 65 ? -21.812 0.605 -6.359 1 93.75 65 HIS B C 1
ATOM 1879 O O . HIS B 1 65 ? -22.109 -0.289 -7.156 1 93.75 65 HIS B O 1
ATOM 1885 N N . TRP B 1 66 ? -20.641 0.612 -5.75 1 94.56 66 TRP B N 1
ATOM 1886 C CA . TRP B 1 66 ? -19.609 -0.407 -5.945 1 94.56 66 TRP B CA 1
ATOM 1887 C C . TRP B 1 66 ? -20.141 -1.791 -5.59 1 94.56 66 TRP B C 1
ATOM 1889 O O . TRP B 1 66 ? -20 -2.738 -6.367 1 94.56 66 TRP B O 1
ATOM 1899 N N . LEU B 1 67 ? -20.812 -1.836 -4.484 1 96.62 67 LEU B N 1
ATOM 1900 C CA . LEU B 1 67 ? -21.328 -3.111 -4.012 1 96.62 67 LEU B CA 1
ATOM 1901 C C . LEU B 1 67 ? -22.391 -3.648 -4.957 1 96.62 67 LEU B C 1
ATOM 1903 O O . LEU B 1 67 ? -22.406 -4.84 -5.277 1 96.62 67 LEU B O 1
ATOM 1907 N N . THR B 1 68 ? -23.203 -2.701 -5.41 1 97.19 68 THR B N 1
ATOM 1908 C CA . THR B 1 68 ? -24.266 -3.094 -6.34 1 97.19 68 THR B CA 1
ATOM 1909 C C . THR B 1 68 ? -23.672 -3.619 -7.641 1 97.19 68 THR B C 1
ATOM 1911 O O . THR B 1 68 ? -24.094 -4.652 -8.156 1 97.19 68 THR B O 1
ATOM 1914 N N . SER B 1 69 ? -22.656 -2.936 -8.117 1 97.06 69 SER B N 1
ATOM 1915 C CA . SER B 1 69 ? -21.984 -3.35 -9.344 1 97.06 69 SER B CA 1
ATOM 1916 C C . SER B 1 69 ? -21.312 -4.707 -9.18 1 97.06 69 SER B C 1
ATOM 1918 O O . SER B 1 69 ? -21.438 -5.574 -10.047 1 97.06 69 SER B O 1
ATOM 1920 N N . LEU B 1 70 ? -20.672 -4.953 -8.078 1 97.81 70 LEU B N 1
ATOM 1921 C CA . LEU B 1 70 ? -20 -6.215 -7.793 1 97.81 70 LEU B CA 1
ATOM 1922 C C . LEU B 1 70 ? -21 -7.367 -7.742 1 97.81 70 LEU B C 1
ATOM 1924 O O . LEU B 1 70 ? -20.781 -8.406 -8.375 1 97.81 70 LEU B O 1
ATOM 1928 N N . ARG B 1 71 ? -22.062 -7.137 -7.059 1 97.88 71 ARG B N 1
ATOM 1929 C CA . ARG B 1 71 ? -23.078 -8.18 -6.93 1 97.88 71 ARG B CA 1
ATOM 1930 C C . ARG B 1 71 ? -23.656 -8.547 -8.289 1 97.88 71 ARG B C 1
ATOM 1932 O O . ARG B 1 71 ? -23.875 -9.727 -8.578 1 97.88 71 ARG B O 1
ATOM 1939 N N . SER B 1 72 ? -23.922 -7.523 -9.047 1 97.81 72 SER B N 1
ATOM 1940 C CA . SER B 1 72 ? -24.453 -7.758 -10.383 1 97.81 72 SER B CA 1
ATOM 1941 C C . SER B 1 72 ? -23.469 -8.547 -11.242 1 97.81 72 SER B C 1
ATOM 1943 O O . SER B 1 72 ? -23.859 -9.523 -11.898 1 97.81 72 SER B O 1
ATOM 1945 N N . ALA B 1 73 ? -22.203 -8.211 -11.266 1 97.56 73 ALA B N 1
ATOM 1946 C CA . ALA B 1 73 ? -21.172 -8.883 -12.055 1 97.56 73 ALA B CA 1
ATOM 1947 C C . ALA B 1 73 ? -21 -10.328 -11.594 1 97.56 73 ALA B C 1
ATOM 1949 O O . ALA B 1 73 ? -20.812 -11.234 -12.414 1 97.56 73 ALA B O 1
ATOM 1950 N N . MET B 1 74 ? -21.094 -10.578 -10.305 1 97.81 74 MET B N 1
ATOM 1951 C CA . MET B 1 74 ? -20.859 -11.891 -9.719 1 97.81 74 MET B CA 1
ATOM 1952 C C . MET B 1 74 ? -22.062 -12.805 -9.945 1 97.81 74 MET B C 1
ATOM 1954 O O . MET B 1 74 ? -21.906 -14.016 -10.109 1 97.81 74 MET B O 1
ATOM 1958 N N . ALA B 1 75 ? -23.25 -12.242 -9.977 1 95.88 75 ALA B N 1
ATOM 1959 C CA . ALA B 1 75 ? -24.5 -13.008 -10.094 1 95.88 75 ALA B CA 1
ATOM 1960 C C . ALA B 1 75 ? -24.531 -13.789 -11.406 1 95.88 75 ALA B C 1
ATOM 1962 O O . ALA B 1 75 ? -25.156 -14.852 -11.484 1 95.88 75 ALA B O 1
ATOM 1963 N N . ALA B 1 76 ? -23.797 -13.398 -12.289 1 90.88 76 ALA B N 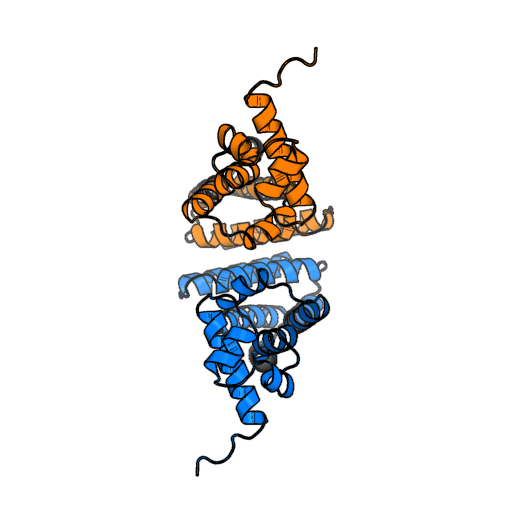1
ATOM 1964 C CA . ALA B 1 76 ? -23.828 -13.992 -13.625 1 90.88 76 ALA B CA 1
ATOM 1965 C C . ALA B 1 76 ? -22.953 -15.234 -13.695 1 90.88 76 ALA B C 1
ATOM 1967 O O . ALA B 1 76 ? -23.078 -16.031 -14.625 1 90.88 76 ALA B O 1
ATOM 1968 N N . ALA B 1 77 ? -22.109 -15.469 -12.766 1 96.31 77 ALA B N 1
ATOM 1969 C CA . ALA B 1 77 ? -21.141 -16.562 -12.828 1 96.31 77 ALA B CA 1
ATOM 1970 C C . ALA B 1 77 ? -21.656 -17.812 -12.117 1 96.31 77 ALA B C 1
ATOM 1972 O O . ALA B 1 77 ? -22.25 -17.719 -11.047 1 96.31 77 ALA B O 1
ATOM 1973 N N . PRO B 1 78 ? -21.438 -18.969 -12.594 1 96.06 78 PRO B N 1
ATOM 1974 C CA . PRO B 1 78 ? -22.094 -20.188 -12.109 1 96.06 78 PRO B CA 1
ATOM 1975 C C . PRO B 1 78 ? -21.328 -20.844 -10.961 1 96.06 78 PRO B C 1
ATOM 1977 O O . PRO B 1 78 ? -21.891 -21.641 -10.203 1 96.06 78 PRO B O 1
ATOM 1980 N N . THR B 1 79 ? -20.047 -20.703 -10.852 1 97.5 79 THR B N 1
ATOM 1981 C CA . THR B 1 79 ? -19.25 -21.375 -9.828 1 97.5 79 THR B CA 1
ATOM 1982 C C . THR B 1 79 ? -18.625 -20.375 -8.867 1 97.5 79 THR B C 1
ATOM 1984 O O . THR B 1 79 ? -18.422 -19.203 -9.227 1 97.5 79 THR B O 1
ATOM 1987 N N . PRO B 1 80 ? -18.312 -20.812 -7.723 1 97.44 80 PRO B N 1
ATOM 1988 C CA . PRO B 1 80 ? -17.672 -19.906 -6.758 1 97.44 80 PRO B CA 1
ATOM 1989 C C . PRO B 1 80 ? -16.359 -19.312 -7.273 1 97.44 80 PRO B C 1
ATOM 1991 O O . PRO B 1 80 ? -16.094 -18.125 -7.059 1 97.44 80 PRO B O 1
ATOM 1994 N N . LYS B 1 81 ? -15.586 -20.094 -7.941 1 97.56 81 LYS B N 1
ATOM 1995 C CA . LYS B 1 81 ? -14.328 -19.594 -8.5 1 97.56 81 LYS B CA 1
ATOM 1996 C C . LYS B 1 81 ? -14.578 -18.484 -9.516 1 97.56 81 LYS B C 1
ATOM 1998 O O . LYS B 1 81 ? -13.914 -17.438 -9.484 1 97.56 81 LYS B O 1
ATOM 2003 N N . GLN B 1 82 ? -15.508 -18.734 -10.367 1 97.88 82 GLN B N 1
ATOM 2004 C CA . GLN B 1 82 ? -15.828 -17.734 -11.383 1 97.88 82 GLN B CA 1
ATOM 2005 C C . GLN B 1 82 ? -16.375 -16.469 -10.75 1 97.88 82 GLN B C 1
ATOM 2007 O O . GLN B 1 82 ? -16.094 -15.359 -11.203 1 97.88 82 GLN B O 1
ATOM 2012 N N . ARG B 1 83 ? -17.156 -16.609 -9.711 1 98.38 83 ARG B N 1
ATOM 2013 C CA . ARG B 1 83 ? -17.672 -15.445 -9 1 98.38 83 ARG B CA 1
ATOM 2014 C C . ARG B 1 83 ? -16.531 -14.672 -8.328 1 98.38 83 ARG B C 1
ATOM 2016 O O . ARG B 1 83 ? -16.516 -13.445 -8.352 1 98.38 83 ARG B O 1
ATOM 2023 N N . ALA B 1 84 ? -15.594 -15.391 -7.746 1 98.19 84 ALA B N 1
ATOM 2024 C CA . ALA B 1 84 ? -14.422 -14.742 -7.156 1 98.19 84 ALA B CA 1
ATOM 2025 C C . ALA B 1 84 ? -13.641 -13.969 -8.211 1 98.19 84 ALA B C 1
ATOM 2027 O O . ALA B 1 84 ? -13.195 -12.844 -7.957 1 98.19 84 ALA B O 1
ATOM 2028 N N . LEU B 1 85 ? -13.5 -14.547 -9.336 1 98.19 85 LEU B N 1
ATOM 2029 C CA . LEU B 1 85 ? -12.789 -13.883 -10.422 1 98.19 85 LEU B CA 1
ATOM 2030 C C . LEU B 1 85 ? -13.562 -12.656 -10.906 1 98.19 85 LEU B C 1
ATOM 2032 O O . LEU B 1 85 ? -12.969 -11.609 -11.18 1 98.19 85 LEU B O 1
ATOM 2036 N N . CYS B 1 86 ? -14.836 -12.75 -10.984 1 98.25 86 CYS B N 1
ATOM 2037 C CA . CYS B 1 86 ? -15.672 -11.617 -11.367 1 98.25 86 CYS B CA 1
ATOM 2038 C C . CYS B 1 86 ? -15.539 -10.484 -10.367 1 98.25 86 CYS B C 1
ATOM 2040 O O . CYS B 1 86 ? -15.5 -9.312 -10.75 1 98.25 86 CYS B O 1
ATOM 2042 N N . TRP B 1 87 ? -15.508 -10.867 -9.117 1 98.44 87 TRP B N 1
ATOM 2043 C CA . TRP B 1 87 ? -15.258 -9.875 -8.078 1 98.44 87 TRP B CA 1
ATOM 2044 C C . TRP B 1 87 ? -13.984 -9.094 -8.367 1 98.44 87 TRP B C 1
ATOM 2046 O O . TRP B 1 87 ? -13.984 -7.855 -8.359 1 98.44 87 TRP B O 1
ATOM 2056 N N . ALA B 1 88 ? -12.93 -9.758 -8.656 1 98.38 88 ALA B N 1
ATOM 2057 C CA . ALA B 1 88 ? -11.633 -9.133 -8.883 1 98.38 88 ALA B CA 1
ATOM 2058 C C . ALA B 1 88 ? -11.664 -8.234 -10.117 1 98.38 88 ALA B C 1
ATOM 2060 O O . ALA B 1 88 ? -11.242 -7.074 -10.062 1 98.38 88 ALA B O 1
ATOM 2061 N N . ILE B 1 89 ? -12.18 -8.727 -11.164 1 97.62 89 ILE B N 1
ATOM 2062 C CA . ILE B 1 89 ? -12.203 -8.008 -12.438 1 97.62 89 ILE B CA 1
ATOM 2063 C C . ILE B 1 89 ? -13.047 -6.746 -12.297 1 97.62 89 ILE B C 1
ATOM 2065 O O . ILE B 1 89 ? -12.625 -5.66 -12.711 1 97.62 89 ILE B O 1
ATOM 2069 N N . GLU B 1 90 ? -14.195 -6.898 -11.656 1 97.25 90 GLU B N 1
ATOM 2070 C CA . GLU B 1 90 ? -15.07 -5.746 -11.453 1 97.25 90 GLU B CA 1
ATOM 2071 C C . GLU B 1 90 ? -14.445 -4.746 -10.484 1 97.25 90 GLU B C 1
ATOM 2073 O O . GLU B 1 90 ? -14.586 -3.533 -10.656 1 97.25 90 GLU B O 1
ATOM 2078 N N . SER B 1 91 ? -13.789 -5.227 -9.469 1 96.69 91 SER B N 1
ATOM 2079 C CA . SER B 1 91 ? -13.102 -4.348 -8.531 1 96.69 91 SER B CA 1
ATOM 2080 C C . SER B 1 91 ? -12.039 -3.514 -9.234 1 96.69 91 SER B C 1
ATOM 2082 O O . SER B 1 91 ? -11.898 -2.316 -8.977 1 96.69 91 SER B O 1
ATOM 2084 N N . ILE B 1 92 ? -11.266 -4.125 -10.117 1 96.62 92 ILE B N 1
ATOM 2085 C CA . ILE B 1 92 ? -10.234 -3.426 -10.875 1 96.62 92 ILE B CA 1
ATOM 2086 C C . ILE B 1 92 ? -10.883 -2.344 -11.742 1 96.62 92 ILE B C 1
ATOM 2088 O O . ILE B 1 92 ? -10.43 -1.197 -11.75 1 96.62 92 ILE B O 1
ATOM 2092 N N . LYS B 1 93 ? -11.906 -2.73 -12.43 1 95.62 93 LYS B N 1
ATOM 2093 C CA . LYS B 1 93 ? -12.633 -1.794 -13.289 1 95.62 93 LYS B CA 1
ATOM 2094 C C . LYS B 1 93 ? -13.125 -0.589 -12.492 1 95.62 93 LYS B C 1
ATOM 2096 O O . LYS B 1 93 ? -12.867 0.557 -12.867 1 95.62 93 LYS B O 1
ATOM 2101 N N . LEU B 1 94 ? -13.805 -0.817 -11.398 1 94.25 94 LEU B N 1
ATOM 2102 C CA . LEU B 1 94 ? -14.352 0.24 -10.555 1 94.25 94 LEU B CA 1
ATOM 2103 C C . LEU B 1 94 ? -13.242 1.081 -9.945 1 94.25 94 LEU B C 1
ATOM 2105 O O . LEU B 1 94 ? -13.352 2.307 -9.859 1 94.25 94 LEU B O 1
ATOM 2109 N N . GLY B 1 95 ? -12.227 0.43 -9.477 1 92.38 95 GLY B N 1
ATOM 2110 C CA . GLY B 1 95 ? -11.086 1.139 -8.906 1 92.38 95 GLY B CA 1
ATOM 2111 C C . GLY B 1 95 ? -10.438 2.096 -9.891 1 92.38 95 GLY B C 1
ATOM 2112 O O . GLY B 1 95 ? -10.016 3.189 -9.508 1 92.38 95 GLY B O 1
ATOM 2113 N N . ARG B 1 96 ? -10.289 1.716 -11.117 1 91.69 96 ARG B N 1
ATOM 2114 C CA . ARG B 1 96 ? -9.68 2.543 -12.148 1 91.69 96 ARG B CA 1
ATOM 2115 C C . ARG B 1 96 ? -10.586 3.713 -12.523 1 91.69 96 ARG B C 1
ATOM 2117 O O . ARG B 1 96 ? -10.109 4.762 -12.953 1 91.69 96 ARG B O 1
ATOM 2124 N N . GLU B 1 97 ? -11.812 3.549 -12.336 1 88.56 97 GLU B N 1
ATOM 2125 C CA . GLU B 1 97 ? -12.781 4.594 -12.656 1 88.56 97 GLU B CA 1
ATOM 2126 C C . GLU B 1 97 ? -12.875 5.625 -11.531 1 88.56 97 GLU B C 1
ATOM 2128 O O . GLU B 1 97 ? -13.359 6.734 -11.742 1 88.56 97 GLU B O 1
ATOM 2133 N N . THR B 1 98 ? -12.57 5.102 -10.445 1 80.44 98 THR B N 1
ATOM 2134 C CA . THR B 1 98 ? -12.656 5.988 -9.289 1 80.44 98 THR B CA 1
ATOM 2135 C C . THR B 1 98 ? -11.352 6.754 -9.086 1 80.44 98 THR B C 1
ATOM 2137 O O . THR B 1 98 ? -10.266 6.188 -9.234 1 80.44 98 THR B O 1
ATOM 2140 N N . ASP B 1 99 ? -11.414 7.98 -9.047 1 70.62 99 ASP B N 1
ATOM 2141 C CA . ASP B 1 99 ? -10.227 8.789 -8.766 1 70.62 99 ASP B CA 1
ATOM 2142 C C . ASP B 1 99 ? -9.797 8.633 -7.312 1 70.62 99 ASP B C 1
ATOM 2144 O O . ASP B 1 99 ? -10.375 9.258 -6.418 1 70.62 99 ASP B O 1
ATOM 2148 N N . HIS B 1 100 ? -8.906 7.691 -7.062 1 67.12 100 HIS B N 1
ATOM 2149 C CA . HIS B 1 100 ? -8.383 7.469 -5.719 1 67.12 100 HIS B CA 1
ATOM 2150 C C . HIS B 1 100 ? -7.141 8.312 -5.461 1 67.12 100 HIS B C 1
ATOM 2152 O O . HIS B 1 100 ? -6.477 8.156 -4.434 1 67.12 100 HIS B O 1
ATOM 2158 N N . ALA B 1 101 ? -6.902 9.156 -6.367 1 62.06 101 ALA B N 1
ATOM 2159 C CA . ALA B 1 101 ? -5.66 9.914 -6.266 1 62.06 101 ALA B CA 1
ATOM 2160 C C . ALA B 1 101 ? -5.605 10.703 -4.957 1 62.06 101 ALA B C 1
ATOM 2162 O O . ALA B 1 101 ? -4.523 10.938 -4.414 1 62.06 101 ALA B O 1
ATOM 2163 N N . TRP B 1 102 ? -6.734 11.039 -4.477 1 68.12 102 TRP B N 1
ATOM 2164 C CA . TRP B 1 102 ? -6.68 11.867 -3.277 1 68.12 102 TRP B CA 1
ATOM 2165 C C . TRP B 1 102 ? -6.484 11.008 -2.031 1 68.12 102 TRP B C 1
ATOM 2167 O O . TRP B 1 102 ? -6.191 11.531 -0.951 1 68.12 102 TRP B O 1
ATOM 2177 N N . LEU B 1 103 ? -6.516 9.672 -2.131 1 65.88 103 LEU B N 1
ATOM 2178 C CA . LEU B 1 103 ? -6.352 8.812 -0.964 1 65.88 103 LEU B CA 1
ATOM 2179 C C . LEU B 1 103 ? -4.938 8.922 -0.404 1 65.88 103 LEU B C 1
ATOM 2181 O O . LEU B 1 103 ? -4.738 8.852 0.811 1 65.88 103 LEU B O 1
ATOM 2185 N N . ALA B 1 104 ? -3.986 9.203 -1.237 1 62.31 104 ALA B N 1
ATOM 2186 C CA . ALA B 1 104 ? -2.621 9.406 -0.76 1 62.31 104 ALA B CA 1
ATOM 2187 C C . ALA B 1 104 ? -2.541 10.609 0.174 1 62.31 104 ALA B C 1
ATOM 2189 O O . ALA B 1 104 ? -1.737 10.625 1.109 1 62.31 104 ALA B O 1
ATOM 2190 N N . THR B 1 105 ? -3.422 11.555 0.048 1 64.44 105 THR B N 1
ATOM 2191 C CA . THR B 1 105 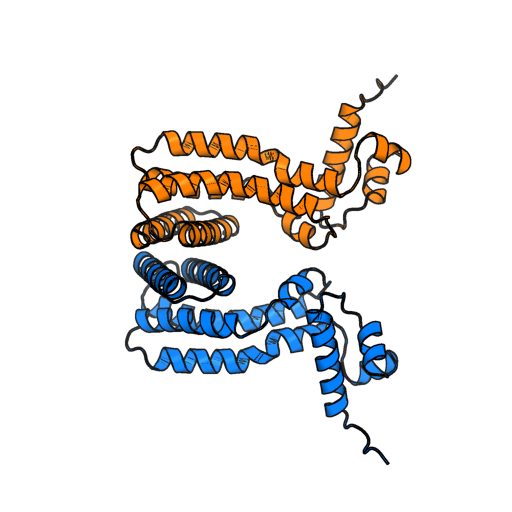? -3.471 12.766 0.863 1 64.44 105 THR B CA 1
ATOM 2192 C C . THR B 1 105 ? -4.109 12.477 2.219 1 64.44 105 THR B C 1
ATOM 2194 O O . THR B 1 105 ? -3.795 13.133 3.211 1 64.44 105 THR B O 1
ATOM 2197 N N . LEU B 1 106 ? -4.863 11.367 2.262 1 71.44 106 LEU B N 1
ATOM 2198 C CA . LEU B 1 106 ? -5.559 11.031 3.498 1 71.44 106 LEU B CA 1
ATOM 2199 C C . LEU B 1 106 ? -4.562 10.656 4.594 1 71.44 106 LEU B C 1
ATOM 2201 O O . LEU B 1 106 ? -4.805 10.93 5.773 1 71.44 106 LEU B O 1
ATOM 2205 N N . SER B 1 107 ? -3.457 10.164 4.148 1 65.38 107 SER B N 1
ATOM 2206 C CA . SER B 1 107 ? -2.453 9.727 5.117 1 65.38 107 SER B CA 1
ATOM 2207 C C . SER B 1 107 ? -1.854 10.922 5.859 1 65.38 107 SER B C 1
ATOM 2209 O O . SER B 1 107 ? -1.321 10.766 6.961 1 65.38 107 SER B O 1
ATOM 2211 N N . SER B 1 108 ? -2.025 12.031 5.277 1 65.38 108 SER B N 1
ATOM 2212 C CA . SER B 1 108 ? -1.465 13.234 5.887 1 65.38 108 SER B CA 1
ATOM 2213 C C . SER B 1 108 ? -2.451 13.875 6.859 1 65.38 108 SER B C 1
ATOM 2215 O O . SER B 1 108 ? -2.088 14.773 7.617 1 65.38 108 SER B O 1
ATOM 2217 N N . LEU B 1 109 ? -3.566 13.367 6.801 1 74.19 109 LEU B N 1
ATOM 2218 C CA . LEU B 1 109 ? -4.598 13.93 7.664 1 74.19 109 LEU B CA 1
ATOM 2219 C C . LEU B 1 109 ? -4.652 13.195 9 1 74.19 109 LEU B C 1
ATOM 2221 O O . LEU B 1 109 ? -4.398 11.992 9.062 1 74.19 109 LEU B O 1
ATOM 2225 N N . ASN B 1 110 ? -4.805 13.93 10 1 77.88 110 ASN B N 1
ATOM 2226 C CA . ASN B 1 110 ? -4.984 13.352 11.328 1 77.88 110 ASN B CA 1
ATOM 2227 C C . ASN B 1 110 ? -6.441 12.977 11.578 1 77.88 110 ASN B C 1
ATOM 2229 O O . ASN B 1 110 ? -7.109 13.594 12.414 1 77.88 110 ASN B O 1
ATOM 2233 N N . LEU B 1 111 ? -6.77 11.977 10.953 1 86.75 111 LEU B N 1
ATOM 2234 C CA . LEU B 1 111 ? -8.141 11.516 11.125 1 86.75 111 LEU B CA 1
ATOM 2235 C C . LEU B 1 111 ? -8.305 10.742 12.43 1 86.75 111 LEU B C 1
ATOM 2237 O O . LEU B 1 111 ? -7.371 10.062 12.875 1 86.75 111 LEU B O 1
ATOM 2241 N N . SER B 1 112 ? -9.492 10.922 12.992 1 89.75 112 SER B N 1
ATOM 2242 C CA . SER B 1 112 ? -9.797 10.148 14.188 1 89.75 112 SER B CA 1
ATOM 2243 C C . SER B 1 112 ? -9.844 8.656 13.883 1 89.75 112 SER B C 1
ATOM 2245 O O . SER B 1 112 ? -10.031 8.258 12.727 1 89.75 112 SER B O 1
ATOM 2247 N N . GLU B 1 113 ? -9.68 7.91 14.945 1 90.31 113 GLU B N 1
ATOM 2248 C CA . GLU B 1 113 ? -9.781 6.461 14.805 1 90.31 113 GLU B CA 1
ATOM 2249 C C . GLU B 1 113 ? -11.172 6.051 14.328 1 90.31 113 GLU B C 1
ATOM 2251 O O . GLU B 1 113 ? -11.312 5.113 13.539 1 90.31 113 GLU B O 1
ATOM 2256 N N . ASN B 1 114 ? -12.094 6.719 14.805 1 92.94 114 ASN B N 1
ATOM 2257 C CA . ASN B 1 114 ? -13.461 6.422 14.398 1 92.94 114 ASN B CA 1
ATOM 2258 C C . ASN B 1 114 ? -13.656 6.621 12.898 1 92.94 114 ASN B C 1
ATOM 2260 O O . ASN B 1 114 ? -14.289 5.793 12.234 1 92.94 114 ASN B O 1
ATOM 2264 N N . CYS B 1 115 ? -13.18 7.66 12.43 1 93.12 115 CYS B N 1
ATOM 2265 C CA . CYS B 1 115 ? -13.273 7.941 11 1 93.12 115 CYS B CA 1
ATOM 2266 C C . CYS B 1 115 ? -12.531 6.891 10.188 1 93.12 115 CYS B C 1
ATOM 2268 O O . CYS B 1 115 ? -13.062 6.355 9.219 1 93.12 115 CYS B O 1
ATOM 2270 N N . ARG B 1 116 ? -11.391 6.547 10.648 1 89.81 116 ARG B N 1
ATOM 2271 C CA . ARG B 1 116 ? -10.602 5.527 9.969 1 89.81 116 ARG B CA 1
ATOM 2272 C C . ARG B 1 116 ? -11.336 4.188 9.961 1 89.81 116 ARG B C 1
ATOM 2274 O O . ARG B 1 116 ? -11.359 3.498 8.938 1 89.81 116 ARG B O 1
ATOM 2281 N N . ASN B 1 117 ? -11.938 3.865 10.984 1 93.06 117 ASN B N 1
ATOM 2282 C CA . ASN B 1 117 ? -12.656 2.604 11.102 1 93.06 117 ASN B CA 1
ATOM 2283 C C . ASN B 1 117 ? -13.891 2.578 10.203 1 93.06 117 ASN B C 1
ATOM 2285 O O . ASN B 1 117 ? -14.219 1.543 9.617 1 93.06 117 ASN B O 1
ATOM 2289 N N . ALA B 1 118 ? -14.461 3.705 10.148 1 92.44 118 ALA B N 1
ATOM 2290 C CA . ALA B 1 118 ? -15.641 3.789 9.289 1 92.44 118 ALA B CA 1
ATOM 2291 C C . ALA B 1 118 ? -15.266 3.568 7.824 1 92.44 118 ALA B C 1
ATOM 2293 O O . ALA B 1 118 ? -15.953 2.838 7.109 1 92.44 118 ALA B O 1
ATOM 2294 N N . ILE B 1 119 ? -14.25 4.156 7.414 1 90.56 119 ILE B N 1
ATOM 2295 C CA . ILE B 1 119 ? -13.773 3.998 6.043 1 90.56 119 ILE B CA 1
ATOM 2296 C C . ILE B 1 119 ? -13.352 2.551 5.805 1 90.56 119 ILE B C 1
ATOM 2298 O O . ILE B 1 119 ? -13.734 1.945 4.801 1 90.56 119 ILE B O 1
ATOM 2302 N N . ALA B 1 120 ? -12.711 1.981 6.781 1 90.94 120 ALA B N 1
ATOM 2303 C CA . ALA B 1 120 ? -12.25 0.598 6.684 1 90.94 120 ALA B CA 1
ATOM 2304 C C . ALA B 1 120 ? -13.43 -0.368 6.621 1 90.94 120 ALA B C 1
ATOM 2306 O O . ALA B 1 120 ? -13.375 -1.379 5.918 1 90.94 120 ALA B O 1
ATOM 2307 N N . SER B 1 121 ? -14.414 -0.026 7.367 1 94.38 121 SER B N 1
ATOM 2308 C CA . SER B 1 121 ? -15.609 -0.869 7.406 1 94.38 121 SER B CA 1
ATOM 2309 C C . SER B 1 121 ? -16.25 -0.979 6.031 1 94.38 121 SER B C 1
ATOM 2311 O O . SER B 1 121 ? -16.734 -2.047 5.648 1 94.38 121 SER B O 1
ATOM 2313 N N . GLU B 1 122 ? -16.234 0.066 5.301 1 92.06 122 GLU B N 1
ATOM 2314 C CA . GLU B 1 122 ? -16.797 0.042 3.953 1 92.06 122 GLU B CA 1
ATOM 2315 C C . GLU B 1 122 ? -15.977 -0.841 3.023 1 92.06 122 GLU B C 1
ATOM 2317 O O . GLU B 1 122 ? -16.531 -1.616 2.242 1 92.06 122 GLU B O 1
ATOM 2322 N N . HIS B 1 123 ? -14.75 -0.81 3.131 1 89.81 123 HIS B N 1
ATOM 2323 C CA . HIS B 1 123 ? -13.891 -1.689 2.346 1 89.81 123 HIS B CA 1
ATOM 2324 C C . HIS B 1 123 ? -14.102 -3.15 2.729 1 89.81 123 HIS B C 1
ATOM 2326 O O . HIS B 1 123 ? -14.039 -4.035 1.873 1 89.81 123 HIS B O 1
ATOM 2332 N N . SER B 1 124 ? -14.344 -3.32 3.967 1 94.81 124 SER B N 1
ATOM 2333 C CA . SER B 1 124 ? -14.539 -4.684 4.453 1 94.81 124 SER B CA 1
ATOM 2334 C C . SER B 1 124 ? -15.773 -5.32 3.832 1 94.81 124 SER B C 1
ATOM 2336 O O . SER B 1 124 ? -15.812 -6.531 3.609 1 94.81 124 SER B O 1
ATOM 2338 N N . LYS B 1 125 ? -16.766 -4.516 3.568 1 96.25 125 LYS B N 1
ATOM 2339 C CA . LYS B 1 125 ? -17.953 -5.031 2.916 1 96.25 125 LYS B CA 1
ATOM 2340 C C . LYS B 1 125 ? -17.641 -5.574 1.525 1 96.25 125 LYS B C 1
ATOM 2342 O O . LYS B 1 125 ? -18.219 -6.57 1.093 1 96.25 125 LYS B O 1
ATOM 2347 N N . ILE B 1 126 ? -16.766 -4.91 0.891 1 96.25 126 ILE B N 1
ATOM 2348 C CA . ILE B 1 126 ? -16.312 -5.359 -0.425 1 96.25 126 ILE B CA 1
ATOM 2349 C C . ILE B 1 126 ? -15.586 -6.691 -0.296 1 96.25 126 ILE B C 1
ATOM 2351 O O . ILE B 1 126 ? -15.891 -7.645 -1.018 1 96.25 126 ILE B O 1
ATOM 2355 N N . ASP B 1 127 ? -14.703 -6.781 0.617 1 97.5 127 ASP B N 1
ATOM 2356 C CA . ASP B 1 127 ? -13.922 -7.996 0.839 1 97.5 127 ASP B CA 1
ATOM 2357 C C . ASP B 1 127 ? -14.828 -9.164 1.24 1 97.5 127 ASP B C 1
ATOM 2359 O O . ASP B 1 127 ? -14.539 -10.312 0.918 1 97.5 127 ASP B O 1
ATOM 2363 N N . GLN B 1 128 ? -15.898 -8.836 1.928 1 97.88 128 GLN B N 1
ATOM 2364 C CA . GLN B 1 128 ? -16.812 -9.867 2.402 1 97.88 128 GLN B CA 1
ATOM 2365 C C . GLN B 1 128 ? -17.406 -10.656 1.236 1 97.88 128 GLN B C 1
ATOM 2367 O O . GLN B 1 128 ? -17.641 -11.859 1.35 1 97.88 128 GLN B O 1
ATOM 2372 N N . LEU B 1 129 ? -17.688 -10.023 0.177 1 98.19 129 LEU B N 1
ATOM 2373 C CA . LEU B 1 129 ? -18.203 -10.711 -0.997 1 98.19 129 LEU B CA 1
ATOM 2374 C C . LEU B 1 129 ? -17.219 -11.781 -1.481 1 98.19 129 LEU B C 1
ATOM 2376 O O . LEU B 1 129 ? -17.641 -12.883 -1.852 1 98.19 129 LEU B O 1
ATOM 2380 N N . LEU B 1 130 ? -15.953 -11.484 -1.463 1 98.25 130 LEU B N 1
ATOM 2381 C CA . LEU B 1 130 ? -14.93 -12.438 -1.868 1 98.25 130 LEU B CA 1
ATOM 2382 C C . LEU B 1 130 ? -14.797 -13.562 -0.847 1 98.25 130 LEU B C 1
ATOM 2384 O O . LEU B 1 130 ? -14.664 -14.727 -1.219 1 98.25 130 LEU B O 1
ATOM 2388 N N . ARG B 1 131 ? -14.938 -13.273 0.418 1 98.19 131 ARG B N 1
ATOM 2389 C CA . ARG B 1 131 ? -14.836 -14.258 1.494 1 98.19 131 ARG B CA 1
ATOM 2390 C C . ARG B 1 131 ? -15.875 -15.359 1.326 1 98.19 131 ARG B C 1
ATOM 2392 O O . ARG B 1 131 ? -15.57 -16.547 1.508 1 98.19 131 ARG B O 1
ATOM 2399 N N . VAL B 1 132 ? -17.016 -14.898 0.991 1 97.94 132 VAL B N 1
ATOM 2400 C CA . VAL B 1 132 ? -18.125 -15.844 0.843 1 97.94 132 VAL B CA 1
ATOM 2401 C C . VAL B 1 132 ? -17.797 -16.844 -0.264 1 97.94 132 VAL B C 1
ATOM 2403 O O . VAL B 1 132 ? -17.984 -18.047 -0.091 1 97.94 132 VAL B O 1
ATOM 2406 N N . GLU B 1 133 ? -17.312 -16.375 -1.375 1 98.12 133 GLU B N 1
ATOM 2407 C CA . GLU B 1 133 ? -17.016 -17.266 -2.498 1 98.12 133 GLU B CA 1
ATOM 2408 C C . GLU B 1 133 ? -15.844 -18.188 -2.172 1 98.12 133 GLU B C 1
ATOM 2410 O O . GLU B 1 133 ? -15.859 -19.359 -2.541 1 98.12 133 GLU B O 1
ATOM 2415 N N . LEU B 1 134 ? -14.875 -17.703 -1.481 1 98.06 134 LEU B N 1
ATOM 2416 C CA . LEU B 1 134 ? -13.727 -18.516 -1.104 1 98.06 134 LEU B CA 1
ATOM 2417 C C . LEU B 1 134 ? -14.133 -19.594 -0.109 1 98.06 134 LEU B C 1
ATOM 2419 O O . LEU B 1 134 ? -13.617 -20.719 -0.154 1 98.06 134 LEU B O 1
ATOM 2423 N N . ALA B 1 135 ? -15.047 -19.219 0.791 1 97.69 135 ALA B N 1
ATOM 2424 C CA . ALA B 1 135 ? -15.586 -20.203 1.72 1 97.69 135 ALA B CA 1
ATOM 2425 C C . ALA B 1 135 ? -16.281 -21.344 0.972 1 97.69 135 ALA B C 1
ATOM 2427 O O . ALA B 1 135 ? -16.109 -22.516 1.31 1 97.69 135 ALA B O 1
ATOM 2428 N N . GLN B 1 136 ? -17.031 -21 -0.012 1 97.25 136 GLN B N 1
ATOM 2429 C CA . GLN B 1 136 ? -17.734 -22 -0.814 1 97.25 136 GLN B CA 1
ATOM 2430 C C . GLN B 1 136 ? -16.75 -22.891 -1.566 1 97.25 136 GLN B C 1
ATOM 2432 O O . GLN B 1 136 ? -17.031 -24.078 -1.788 1 97.25 136 GLN B O 1
ATOM 2437 N N . LEU B 1 137 ? -15.562 -22.359 -1.926 1 96.81 137 LEU B N 1
ATOM 2438 C CA . LEU B 1 137 ? -14.531 -23.125 -2.619 1 96.81 137 LEU B CA 1
ATOM 2439 C C . LEU B 1 137 ? -13.812 -24.062 -1.661 1 96.81 137 LEU B C 1
ATOM 2441 O O . LEU B 1 137 ? -13.117 -24.984 -2.096 1 96.81 137 LEU B O 1
ATOM 2445 N N . GLY B 1 138 ? -13.961 -23.797 -0.344 1 95.25 138 GLY B N 1
ATOM 2446 C CA . GLY B 1 138 ? -13.336 -24.625 0.665 1 95.25 138 GLY B CA 1
ATOM 2447 C C . GLY B 1 138 ? -11.883 -24.281 0.916 1 95.25 138 GLY B C 1
ATOM 2448 O O . GLY B 1 138 ? -11.102 -25.125 1.353 1 95.25 138 GLY B O 1
ATOM 2449 N N . THR B 1 139 ? -11.461 -23.062 0.678 1 93.38 139 THR B N 1
ATOM 2450 C CA . THR B 1 139 ? -10.094 -22.609 0.909 1 93.38 139 THR B CA 1
ATOM 2451 C C . THR B 1 139 ? -9.766 -22.609 2.4 1 93.38 139 THR B C 1
ATOM 2453 O O . THR B 1 139 ? -10.523 -22.062 3.209 1 93.38 139 THR B O 1
ATOM 2456 N N . PRO B 1 140 ? -8.711 -23.234 2.816 1 94.44 140 PRO B N 1
ATOM 2457 C CA . PRO B 1 140 ? -8.367 -23.281 4.242 1 94.44 140 PRO B CA 1
ATOM 2458 C C . PRO B 1 140 ? -7.879 -21.922 4.762 1 94.44 140 PRO B C 1
ATOM 2460 O O . PRO B 1 140 ? -7.973 -21.656 5.961 1 94.44 140 PRO B O 1
ATOM 2463 N N . HIS B 1 141 ? -7.383 -21.094 3.881 1 95.69 141 HIS B N 1
ATOM 2464 C CA . HIS B 1 141 ? -6.789 -19.828 4.293 1 95.69 141 HIS B CA 1
ATOM 2465 C C . HIS B 1 141 ? -7.527 -18.641 3.678 1 95.69 141 HIS B C 1
ATOM 2467 O O . HIS B 1 141 ? -6.938 -17.844 2.945 1 95.69 141 HIS B O 1
ATOM 2473 N N . ILE B 1 142 ? -8.734 -18.516 4.121 1 97.56 142 ILE B N 1
ATOM 2474 C CA . ILE B 1 142 ? -9.617 -17.531 3.51 1 97.56 142 ILE B 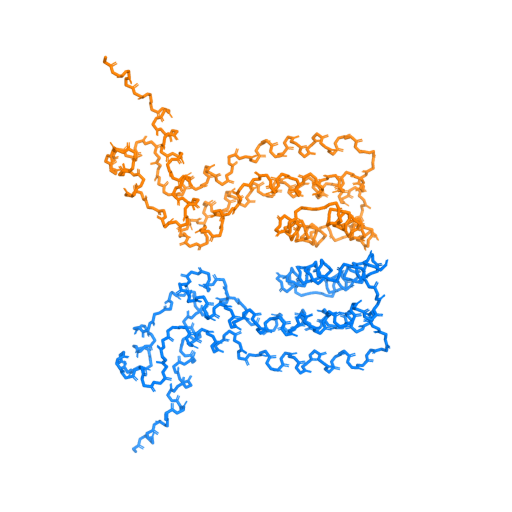CA 1
ATOM 2475 C C . ILE B 1 142 ? -9.023 -16.125 3.664 1 97.56 142 ILE B C 1
ATOM 2477 O O . ILE B 1 142 ? -8.859 -15.406 2.678 1 97.56 142 ILE B O 1
ATOM 2481 N N . GLU B 1 143 ? -8.547 -15.75 4.867 1 96.62 143 GLU B N 1
ATOM 2482 C CA . GLU B 1 143 ? -8.078 -14.391 5.125 1 96.62 143 GLU B CA 1
ATOM 2483 C C . GLU B 1 143 ? -6.777 -14.109 4.383 1 96.62 143 GLU B C 1
ATOM 2485 O O . GLU B 1 143 ? -6.578 -13.008 3.865 1 96.62 143 GLU B O 1
ATOM 2490 N N . LEU B 1 144 ? -5.895 -15.062 4.293 1 97.75 144 LEU B N 1
ATOM 2491 C CA . LEU B 1 144 ? -4.664 -14.891 3.529 1 97.75 144 LEU B CA 1
ATOM 2492 C C . LEU B 1 144 ? -4.965 -14.695 2.047 1 97.75 144 LEU B C 1
ATOM 2494 O O . LEU B 1 144 ? -4.355 -13.852 1.388 1 97.75 144 LEU B O 1
ATOM 2498 N N . THR B 1 145 ? -5.93 -15.477 1.609 1 98.19 145 THR B N 1
ATOM 2499 C CA . THR B 1 145 ? -6.281 -15.398 0.196 1 98.19 145 THR B CA 1
ATOM 2500 C C . THR B 1 145 ? -6.941 -14.062 -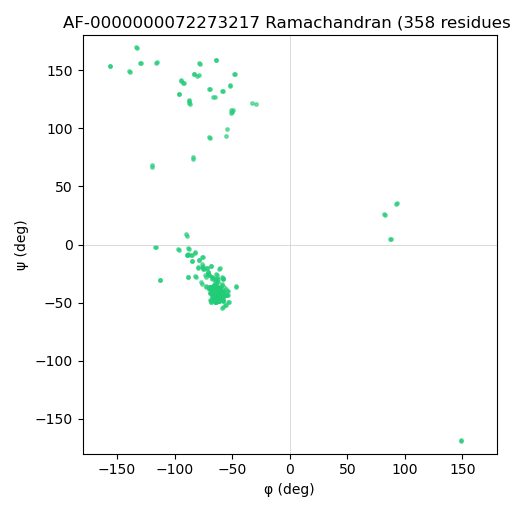0.122 1 98.19 145 THR B C 1
ATOM 2502 O O . THR B 1 145 ? -6.637 -13.438 -1.144 1 98.19 145 THR B O 1
ATOM 2505 N N . VAL B 1 146 ? -7.805 -13.625 0.749 1 98.06 146 VAL B N 1
ATOM 2506 C CA . VAL B 1 146 ? -8.445 -12.328 0.56 1 98.06 146 VAL B CA 1
ATOM 2507 C C . VAL B 1 146 ? -7.387 -11.234 0.505 1 98.06 146 VAL B C 1
ATOM 2509 O O . VAL B 1 146 ? -7.395 -10.398 -0.404 1 98.06 146 VAL B O 1
ATOM 2512 N N . ALA B 1 147 ? -6.473 -11.258 1.425 1 97.44 147 ALA B N 1
ATOM 2513 C CA . ALA B 1 147 ? -5.418 -10.25 1.491 1 97.44 147 ALA B CA 1
ATOM 2514 C C . ALA B 1 147 ? -4.551 -10.281 0.238 1 97.44 147 ALA B C 1
ATOM 2516 O O . ALA B 1 147 ? -4.176 -9.227 -0.292 1 97.44 147 ALA B O 1
ATOM 2517 N N . THR B 1 148 ? -4.254 -11.422 -0.225 1 98.06 148 THR B N 1
ATOM 2518 C CA . THR B 1 148 ? -3.402 -11.602 -1.396 1 98.06 148 THR B CA 1
ATOM 2519 C C . THR B 1 148 ? -4.102 -11.102 -2.654 1 98.06 148 THR B C 1
ATOM 2521 O O . THR B 1 148 ? -3.529 -10.32 -3.422 1 98.06 148 THR B O 1
ATOM 2524 N N . VAL B 1 149 ? -5.32 -11.523 -2.846 1 98.5 149 VAL B N 1
ATOM 2525 C CA . VAL B 1 149 ? -6.078 -11.102 -4.016 1 98.5 149 VAL B CA 1
ATOM 2526 C C . VAL B 1 149 ? -6.273 -9.586 -3.986 1 98.5 149 VAL B C 1
ATOM 2528 O O . VAL B 1 149 ? -6.113 -8.914 -5.008 1 98.5 149 VAL B O 1
ATOM 2531 N N . ARG B 1 150 ? -6.594 -9.094 -2.857 1 97.19 150 ARG B N 1
ATOM 2532 C CA . ARG B 1 150 ? -6.75 -7.652 -2.699 1 97.19 150 ARG B CA 1
ATOM 2533 C C . ARG B 1 150 ? -5.469 -6.918 -3.088 1 97.19 150 ARG B C 1
ATOM 2535 O O . ARG B 1 150 ? -5.52 -5.891 -3.768 1 97.19 150 ARG B O 1
ATOM 2542 N N . ALA B 1 151 ? -4.344 -7.402 -2.691 1 96.56 151 ALA B N 1
ATOM 2543 C CA . ALA B 1 151 ? -3.066 -6.777 -3.018 1 96.56 151 ALA B CA 1
ATOM 2544 C C . ALA B 1 151 ? -2.836 -6.754 -4.527 1 96.56 151 ALA B C 1
ATOM 2546 O O . ALA B 1 151 ? -2.357 -5.754 -5.07 1 96.56 151 ALA B O 1
ATOM 2547 N N . VAL B 1 152 ? -3.154 -7.77 -5.137 1 98.06 152 VAL B N 1
ATOM 2548 C CA . VAL B 1 152 ? -2.98 -7.852 -6.582 1 98.06 152 VAL B CA 1
ATOM 2549 C C . VAL B 1 152 ? -3.961 -6.91 -7.277 1 98.06 152 VAL B C 1
ATOM 2551 O O . VAL B 1 152 ? -3.598 -6.219 -8.234 1 98.06 152 VAL B O 1
ATOM 2554 N N . VAL B 1 153 ? -5.164 -6.895 -6.777 1 97.44 153 VAL B N 1
ATOM 2555 C CA . VAL B 1 153 ? -6.164 -5.984 -7.32 1 97.44 153 VAL B CA 1
ATOM 2556 C C . VAL B 1 153 ? -5.68 -4.543 -7.188 1 97.44 153 VAL B C 1
ATOM 2558 O O . VAL B 1 153 ? -5.77 -3.76 -8.141 1 97.44 153 VAL B O 1
ATOM 2561 N N . MET B 1 154 ? -5.168 -4.199 -6.07 1 94.19 154 MET B N 1
ATOM 2562 C CA . MET B 1 154 ? -4.652 -2.848 -5.863 1 94.19 154 MET B CA 1
ATOM 2563 C C . MET B 1 154 ? -3.516 -2.543 -6.828 1 94.19 154 MET B C 1
ATOM 2565 O O . MET B 1 154 ? -3.416 -1.429 -7.348 1 94.19 154 MET B O 1
ATOM 2569 N N . THR B 1 155 ? -2.672 -3.473 -7.078 1 95.75 155 THR B N 1
ATOM 2570 C CA . THR B 1 155 ? -1.596 -3.322 -8.047 1 95.75 155 THR B CA 1
ATOM 2571 C C . THR B 1 155 ? -2.16 -3.104 -9.453 1 95.75 155 THR B C 1
ATOM 2573 O O . THR B 1 155 ? -1.688 -2.234 -10.188 1 95.75 155 THR B O 1
ATOM 2576 N N . ALA B 1 156 ? -3.17 -3.83 -9.766 1 97 156 ALA B N 1
ATOM 2577 C CA . ALA B 1 156 ? -3.805 -3.721 -11.078 1 97 156 ALA B CA 1
ATOM 2578 C C . ALA B 1 156 ? -4.426 -2.34 -11.273 1 97 156 ALA B C 1
ATOM 2580 O O . ALA B 1 156 ? -4.328 -1.759 -12.359 1 97 156 ALA B O 1
ATOM 2581 N N . ILE B 1 157 ? -5.051 -1.876 -10.297 1 93.81 157 ILE B N 1
ATOM 2582 C CA . ILE B 1 157 ? -5.695 -0.567 -10.344 1 93.81 157 ILE B CA 1
ATOM 2583 C C . ILE B 1 157 ? -4.656 0.508 -10.648 1 93.81 157 ILE B C 1
ATOM 2585 O O . ILE B 1 157 ? -4.938 1.469 -11.367 1 93.81 157 ILE B O 1
ATOM 2589 N N . GLN B 1 158 ? -3.469 0.342 -10.156 1 91.38 158 GLN B N 1
ATOM 2590 C CA . GLN B 1 158 ? -2.408 1.332 -10.305 1 91.38 158 GLN B CA 1
ATOM 2591 C C . GLN B 1 158 ? -1.628 1.11 -11.602 1 91.38 158 GLN B C 1
ATOM 2593 O O . GLN B 1 158 ? -0.703 1.864 -11.906 1 91.38 158 GLN B O 1
ATOM 2598 N N . THR B 1 159 ? -1.956 0.07 -12.328 1 94.44 159 THR B N 1
ATOM 2599 C CA . THR B 1 159 ? -1.332 -0.234 -13.609 1 94.44 159 THR B CA 1
ATOM 2600 C C . THR B 1 159 ? -2.172 0.309 -14.766 1 94.44 159 THR B C 1
ATOM 2602 O O . THR B 1 159 ? -3.385 0.094 -14.812 1 94.44 159 THR B O 1
ATOM 2605 N N . PRO B 1 160 ? -1.507 1.042 -15.656 1 91.44 160 PRO B N 1
ATOM 2606 C CA . PRO B 1 160 ? -2.293 1.504 -16.797 1 91.44 160 PRO B CA 1
ATOM 2607 C C . PRO B 1 160 ? -3.047 0.371 -17.5 1 91.44 160 PRO B C 1
ATOM 2609 O O . PRO B 1 160 ? -2.48 -0.699 -17.734 1 91.44 160 PRO B O 1
ATOM 2612 N N . SER B 1 161 ? -4.266 0.68 -17.812 1 91.56 161 SER B N 1
ATOM 2613 C CA . SER B 1 161 ? -5.121 -0.35 -18.391 1 91.56 161 SER B CA 1
ATOM 2614 C C . SER B 1 161 ? -4.668 -0.711 -19.797 1 91.56 161 SER B C 1
ATOM 2616 O O . SER B 1 161 ? -4.289 0.166 -20.578 1 91.56 161 SER B O 1
ATOM 2618 N N . SER B 1 162 ? -4.582 -1.908 -20.109 1 94.75 162 SER B N 1
ATOM 2619 C CA . SER B 1 162 ? -4.363 -2.525 -21.406 1 94.75 162 SER B CA 1
ATOM 2620 C C . SER B 1 162 ? -4.895 -3.953 -21.438 1 94.75 162 SER B C 1
ATOM 2622 O O . SER B 1 162 ? -5.066 -4.582 -20.391 1 94.75 162 SER B O 1
ATOM 2624 N N . THR B 1 163 ? -5.238 -4.371 -22.609 1 95.19 163 THR B N 1
ATOM 2625 C CA . THR B 1 163 ? -5.703 -5.746 -22.734 1 95.19 163 THR B CA 1
ATOM 2626 C C . THR B 1 163 ? -4.68 -6.723 -22.156 1 95.19 163 THR B C 1
ATOM 2628 O O . THR B 1 163 ? -5.043 -7.668 -21.469 1 95.19 163 THR B O 1
ATOM 2631 N N . GLU B 1 164 ? -3.492 -6.418 -22.422 1 94.31 164 GLU B N 1
ATOM 2632 C CA . GLU B 1 164 ? -2.406 -7.273 -21.938 1 94.31 164 GLU B CA 1
ATOM 2633 C C . GLU B 1 164 ? -2.355 -7.301 -20.422 1 94.31 164 GLU B C 1
ATOM 2635 O O . GLU B 1 164 ? -2.275 -8.375 -19.812 1 94.31 164 GLU B O 1
ATOM 2640 N N . ALA B 1 165 ? -2.389 -6.172 -19.844 1 96.38 165 ALA B N 1
ATOM 2641 C CA . ALA B 1 165 ? -2.357 -6.086 -18.391 1 96.38 165 ALA B CA 1
ATOM 2642 C C . ALA B 1 165 ? -3.58 -6.758 -17.766 1 96.38 165 ALA B C 1
ATOM 2644 O O . ALA B 1 165 ? -3.461 -7.492 -16.781 1 96.38 165 ALA B O 1
ATOM 2645 N N . ASP B 1 166 ? -4.738 -6.523 -18.359 1 96.44 166 ASP B N 1
ATOM 2646 C CA . ASP B 1 166 ? -5.977 -7.094 -17.844 1 96.44 166 ASP B CA 1
ATOM 2647 C C . ASP B 1 166 ? -5.953 -8.617 -17.922 1 96.44 166 ASP B C 1
ATOM 2649 O O . ASP B 1 166 ? -6.371 -9.297 -16.984 1 96.44 166 ASP B O 1
ATOM 2653 N N . ASP B 1 167 ? -5.48 -9.148 -19.016 1 96.5 167 ASP B N 1
ATOM 2654 C CA . ASP B 1 167 ? -5.355 -10.594 -19.172 1 96.5 167 ASP B CA 1
ATOM 2655 C C . ASP B 1 167 ? -4.383 -11.18 -18.156 1 96.5 167 ASP B C 1
ATOM 2657 O O . ASP B 1 167 ? -4.641 -12.242 -17.594 1 96.5 167 ASP B O 1
ATOM 2661 N N . TYR B 1 168 ? -3.316 -10.492 -17.953 1 97.5 168 TYR B N 1
ATOM 2662 C CA . TYR B 1 168 ? -2.324 -10.938 -16.984 1 97.5 168 TYR B CA 1
ATOM 2663 C C . TYR B 1 168 ? -2.938 -11.055 -15.602 1 97.5 168 TYR B C 1
ATOM 2665 O O . TYR B 1 168 ? -2.809 -12.094 -14.945 1 97.5 168 TYR B O 1
ATOM 2673 N N . PHE B 1 169 ? -3.545 -9.969 -15.164 1 98 169 PHE B N 1
ATOM 2674 C CA . PHE B 1 169 ? -4.062 -9.953 -13.797 1 98 169 PHE B CA 1
ATOM 2675 C C . PHE B 1 169 ? -5.176 -10.984 -13.633 1 98 169 PHE B C 1
ATOM 2677 O O . PHE B 1 169 ? -5.289 -11.625 -12.586 1 98 169 PHE B O 1
ATOM 2684 N N . THR B 1 170 ? -6.008 -11.148 -14.68 1 97.31 170 THR B N 1
ATOM 2685 C CA . THR B 1 170 ? -7.051 -12.164 -14.625 1 97.31 170 THR B CA 1
ATOM 2686 C C . THR B 1 170 ? -6.441 -13.555 -14.453 1 97.31 170 THR B C 1
ATOM 2688 O O . THR B 1 170 ? -6.863 -14.312 -13.578 1 97.31 170 THR B O 1
ATOM 2691 N N . ALA B 1 171 ? -5.43 -13.867 -15.211 1 97.31 171 ALA B N 1
ATOM 2692 C CA . ALA B 1 171 ? -4.77 -15.164 -15.141 1 97.31 171 ALA B CA 1
ATOM 2693 C C . ALA B 1 171 ? -4.09 -15.367 -13.789 1 97.31 171 ALA B C 1
ATOM 2695 O O . ALA B 1 171 ? -4.145 -16.453 -13.211 1 97.31 171 ALA B O 1
ATOM 2696 N N . THR B 1 172 ? -3.48 -14.344 -13.328 1 97.81 172 THR B N 1
ATOM 2697 C CA . THR B 1 172 ? -2.738 -14.414 -12.07 1 97.81 172 THR B CA 1
ATOM 2698 C C . THR B 1 172 ? -3.686 -14.609 -10.891 1 97.81 172 THR B C 1
ATOM 2700 O O . THR B 1 172 ? -3.441 -15.453 -10.031 1 97.81 172 THR B O 1
ATOM 2703 N N . ILE B 1 173 ? -4.766 -13.883 -10.859 1 98.38 173 ILE B N 1
ATOM 2704 C CA . ILE B 1 173 ? -5.734 -14.016 -9.773 1 98.38 173 ILE B CA 1
ATOM 2705 C C . ILE B 1 173 ? -6.375 -15.398 -9.82 1 98.38 173 ILE B C 1
ATOM 2707 O O . ILE B 1 173 ? -6.582 -16.031 -8.781 1 98.38 173 ILE B O 1
ATOM 2711 N N . SER B 1 174 ? -6.652 -15.867 -11.023 1 97.94 174 SER B N 1
ATOM 2712 C CA . SER B 1 174 ? -7.156 -17.219 -11.172 1 97.94 174 SER B CA 1
ATOM 2713 C C . SER B 1 174 ? -6.184 -18.25 -10.586 1 97.94 174 SER B C 1
ATOM 2715 O O . SER B 1 174 ? -6.594 -19.156 -9.867 1 97.94 174 SER B O 1
ATOM 2717 N N . ALA B 1 175 ? -4.918 -18.094 -10.852 1 97.75 175 ALA B N 1
ATOM 2718 C CA . ALA B 1 175 ? -3.887 -19 -10.352 1 97.75 175 ALA B CA 1
ATOM 2719 C C . ALA B 1 175 ? -3.811 -18.953 -8.828 1 97.75 175 ALA B C 1
ATOM 2721 O O . ALA B 1 175 ? -3.604 -19.984 -8.172 1 97.75 175 ALA B O 1
ATOM 2722 N N . ILE B 1 176 ? -3.934 -17.766 -8.273 1 97.94 176 ILE B N 1
ATOM 2723 C CA . ILE B 1 176 ? -3.908 -17.594 -6.82 1 97.94 176 ILE B CA 1
ATOM 2724 C C . ILE B 1 176 ? -5.074 -18.359 -6.191 1 97.94 176 ILE B C 1
ATOM 2726 O O . ILE B 1 176 ? -4.891 -19.078 -5.215 1 97.94 176 ILE B O 1
ATOM 2730 N N . ILE B 1 177 ? -6.246 -18.188 -6.781 1 97.12 177 ILE B N 1
ATOM 2731 C CA . ILE B 1 177 ? -7.441 -18.844 -6.266 1 97.12 177 ILE B CA 1
ATOM 2732 C C . ILE B 1 177 ? -7.285 -20.359 -6.375 1 97.12 177 ILE B C 1
ATOM 2734 O O . ILE B 1 177 ? -7.598 -21.094 -5.434 1 97.12 177 ILE B O 1
ATOM 2738 N N . ASP B 1 178 ? -6.707 -20.828 -7.465 1 96.25 178 ASP B N 1
ATOM 2739 C CA . ASP B 1 178 ? -6.48 -22.25 -7.66 1 96.25 178 ASP B CA 1
ATOM 2740 C C . ASP B 1 178 ? -5.496 -22.797 -6.629 1 96.25 178 ASP B C 1
ATOM 2742 O O . ASP B 1 178 ? -5.676 -23.906 -6.109 1 96.25 178 ASP B O 1
ATOM 2746 N N . ALA B 1 179 ? -4.5 -22.047 -6.379 1 95.25 179 ALA B N 1
ATOM 2747 C CA . ALA B 1 179 ? -3.453 -22.484 -5.461 1 95.25 179 ALA B CA 1
ATOM 2748 C C . ALA B 1 179 ? -3.951 -22.484 -4.02 1 95.25 179 ALA B C 1
ATOM 2750 O O . ALA B 1 179 ? -3.336 -23.094 -3.146 1 95.25 179 ALA B O 1
ATOM 2751 N N . SER B 1 180 ? -5 -21.75 -3.781 1 91.62 180 SER B N 1
ATOM 2752 C CA . SER B 1 180 ? -5.488 -21.594 -2.416 1 91.62 180 SER B CA 1
ATOM 2753 C C . SER B 1 180 ? -6.422 -22.734 -2.027 1 91.62 180 SER B C 1
ATOM 2755 O O . SER B 1 180 ? -6.867 -22.828 -0.882 1 91.62 180 SER B O 1
ATOM 2757 N N . CYS B 1 181 ? -6.824 -23.594 -2.932 1 87.06 181 CYS B N 1
ATOM 2758 C CA . CYS B 1 181 ? -7.758 -24.688 -2.688 1 87.06 181 CYS B CA 1
ATOM 2759 C C . CYS B 1 181 ? -7.016 -26.016 -2.572 1 87.06 181 CYS B C 1
ATOM 2761 O O . CYS B 1 181 ? -5.945 -26.188 -3.16 1 87.06 181 CYS B O 1
#

Nearest PDB structures (foldseek):
  5mqq-assembly1_B  TM=6.251E-01  e=6.509E-04  Corynebacterium glutamicum
  5gp9-assembly1_A  TM=5.967E-01  e=5.628E-04  Halalkalibacterium halodurans C-125
  5e57-assembly1_C-3  TM=5.295E-01  e=7.172E-04  Mycolicibacterium smegmatis MC2 155
  6azh-assembly1_B  TM=7.245E-01  e=9.835E-03  Clostridium perfringens
  2v57-assembly2_D  TM=5.764E-01  e=8.101E-03  Mycolicibacterium smegmatis

Sequence (362 aa):
MSQPESPEQRRTAILATAERILRSGSPLTLGKVAQEVGISRTALYRYVSGIDEIIETLATKDFPHWLTSLRSAMAAAPTPKQRALCWAIESIKLGRETDHAWLATLSSLNLSENCRNAIASEHSKIDQLLRVELAQLGTPHIELTVATVRAVVMTAIQTPSSTEADDYFTATISAIIDASCMSQPESPEQRRTAILATAERILRSGSPLTLGKVAQEVGISRTALYRYVSGIDEIIETLATKDFPHWLTSLRSAMAAAPTPKQRALCWAIESIKLGRETDHAWLATLSSLNLSENCRNAIASEHSKIDQLLRVELAQLGTPHIELTVATVRAVVMTAIQTPSSTEADDYFTATISAIIDASC